Protein AF-A0A524NI39-F1 (afdb_monomer_lite)

Secondary structure (DSSP, 8-state):
--THHHHEEETTEEEE-GGGEETTEE-HHHHHHHHHTS---HHHHHHHHHHHHHHHHHHHHHHHH-TTSPPP---EEEEES-TTTSPTT--TTTTTEEEEEGGGG-TTT--HHHHHHHHHHHHHHHHHS-STTHHHHTTHHHHT--HHHHHHHHHHHHH---TTHHHHHHHHHHHHHHTT--BTTTBPPPTT---

Radius of gyration: 16.96 Å; chains: 1; bounding box: 47×35×50 Å

pLDDT: mean 87.17, std 12.27, range [48.66, 98.62]

Structure (mmCIF, N/CA/C/O backbone):
data_AF-A0A524NI39-F1
#
_entry.id   AF-A0A524NI39-F1
#
loop_
_atom_site.group_PDB
_atom_site.id
_atom_site.type_symbol
_atom_site.label_atom_id
_atom_site.label_alt_id
_atom_site.label_comp_id
_atom_site.label_asym_id
_atom_site.label_entity_id
_atom_site.label_seq_id
_atom_site.pdbx_PDB_ins_code
_atom_site.Cartn_x
_atom_site.Cartn_y
_atom_site.Cartn_z
_atom_site.occupancy
_atom_site.B_iso_or_equiv
_atom_site.auth_seq_id
_atom_site.auth_comp_id
_atom_site.auth_asym_id
_atom_site.auth_atom_id
_atom_site.pdbx_PDB_model_num
ATOM 1 N N . MET A 1 1 ? -12.491 20.435 16.142 1.00 50.88 1 MET A N 1
ATOM 2 C CA . MET A 1 1 ? -13.400 19.536 15.400 1.00 50.88 1 MET A CA 1
ATOM 3 C C . MET A 1 1 ? -12.998 18.103 15.738 1.00 50.88 1 MET A C 1
ATOM 5 O O . MET A 1 1 ? -11.812 17.825 15.664 1.00 50.88 1 MET A O 1
ATOM 9 N N . ARG A 1 2 ? -13.891 17.237 16.247 1.00 70.12 2 ARG A N 1
ATOM 10 C CA . ARG A 1 2 ? -13.487 15.887 16.700 1.00 70.12 2 ARG A CA 1
ATOM 11 C C . ARG A 1 2 ? -13.280 14.976 15.486 1.00 70.12 2 ARG A C 1
ATOM 13 O O . ARG A 1 2 ? -14.257 14.653 14.816 1.00 70.12 2 ARG A O 1
ATOM 20 N N . ILE A 1 3 ? -12.034 14.569 15.246 1.00 76.88 3 ILE A N 1
ATOM 21 C CA . ILE A 1 3 ? -11.595 13.693 14.146 1.00 76.88 3 ILE A CA 1
ATOM 22 C C . ILE A 1 3 ? -12.488 12.451 13.969 1.00 76.88 3 ILE A C 1
ATOM 24 O O . ILE A 1 3 ? -12.842 12.095 12.847 1.00 76.88 3 ILE A O 1
ATOM 28 N N . GLY A 1 4 ? -12.990 11.884 15.073 1.00 70.12 4 GLY A N 1
ATOM 29 C CA . GLY A 1 4 ? -13.859 10.708 15.052 1.00 70.12 4 GLY A CA 1
ATOM 30 C C . GLY A 1 4 ? -15.185 10.870 14.304 1.00 70.12 4 GLY A C 1
ATOM 31 O O . GLY A 1 4 ? -15.655 9.898 13.725 1.00 70.12 4 GLY A O 1
ATOM 32 N N . ARG A 1 5 ? -15.764 12.082 14.225 1.00 72.44 5 ARG A N 1
ATOM 33 C CA . ARG A 1 5 ? -16.991 12.307 13.429 1.00 72.44 5 ARG A CA 1
ATOM 34 C C . ARG A 1 5 ? -16.746 12.270 11.918 1.00 72.44 5 ARG A C 1
ATOM 36 O O . ARG A 1 5 ? -17.680 12.009 11.178 1.00 72.44 5 ARG A O 1
ATOM 43 N N . TYR A 1 6 ? -15.522 12.557 11.476 1.00 70.88 6 TYR A N 1
ATOM 44 C CA . TYR A 1 6 ? -15.140 12.514 10.060 1.00 70.88 6 TYR A CA 1
ATOM 45 C C . TYR A 1 6 ? -14.713 11.113 9.642 1.00 70.88 6 TYR A C 1
ATOM 47 O O . TYR A 1 6 ? -14.969 10.701 8.517 1.00 70.88 6 TYR A O 1
ATOM 55 N N . CYS A 1 7 ? -14.079 10.383 10.562 1.00 75.19 7 CYS A N 1
ATOM 56 C CA . CYS A 1 7 ? -13.559 9.052 10.281 1.00 75.19 7 CYS A CA 1
ATOM 57 C C . CYS A 1 7 ? -14.653 7.975 10.282 1.00 75.19 7 CYS A C 1
ATOM 59 O O . CYS A 1 7 ? -14.522 6.982 9.574 1.00 75.19 7 CYS A O 1
ATOM 61 N N . ARG A 1 8 ? -15.728 8.156 11.064 1.00 77.94 8 ARG A N 1
ATOM 62 C CA . ARG A 1 8 ? -16.832 7.190 11.195 1.00 77.94 8 ARG A CA 1
ATOM 63 C C . ARG A 1 8 ? -18.128 7.759 10.646 1.00 77.94 8 ARG A C 1
ATOM 65 O O . ARG A 1 8 ? -18.876 8.416 11.368 1.00 77.94 8 ARG A O 1
ATOM 72 N N . GLY A 1 9 ? -18.358 7.508 9.363 1.00 69.88 9 GLY A N 1
ATOM 73 C CA . GLY A 1 9 ? -19.647 7.748 8.715 1.00 69.88 9 GLY A CA 1
ATOM 74 C C . GLY A 1 9 ? -20.549 6.512 8.722 1.00 69.88 9 GLY A C 1
ATOM 75 O O . GLY A 1 9 ? -21.753 6.653 8.887 1.00 69.88 9 GLY A O 1
ATOM 76 N N . GLU A 1 10 ? -19.956 5.320 8.608 1.00 74.56 10 GLU A N 1
ATOM 77 C CA . GLU A 1 10 ? -20.643 4.027 8.518 1.00 74.56 10 GLU A CA 1
ATOM 78 C C . GLU A 1 10 ? -19.989 3.008 9.471 1.00 74.56 10 GLU A C 1
ATOM 80 O O . GLU A 1 10 ? -18.787 3.122 9.729 1.00 74.56 10 GLU A O 1
ATOM 85 N N . PRO A 1 11 ? -20.729 2.018 10.008 1.00 75.88 11 PRO A N 1
ATOM 86 C CA . PRO A 1 11 ? -20.187 1.044 10.962 1.00 75.88 11 PRO A CA 1
ATOM 87 C C . PRO A 1 11 ? -19.013 0.222 10.417 1.00 75.88 11 PRO A C 1
ATOM 89 O O . PRO A 1 11 ? -18.054 -0.021 11.146 1.00 75.88 11 PRO A O 1
ATOM 92 N N . ASP A 1 12 ? -19.077 -0.146 9.135 1.00 82.31 12 ASP A N 1
ATOM 93 C CA . ASP A 1 12 ? -18.130 -1.063 8.488 1.00 82.31 12 ASP A CA 1
ATOM 94 C C . ASP A 1 12 ? -17.061 -0.361 7.639 1.00 82.31 12 ASP A C 1
ATOM 96 O O . ASP A 1 12 ? -16.356 -0.975 6.832 1.00 82.31 12 ASP A O 1
ATOM 100 N N . PHE A 1 13 ? -16.940 0.958 7.798 1.00 84.94 13 PHE A N 1
ATOM 101 C CA . PHE A 1 13 ? -16.020 1.764 7.014 1.00 84.94 13 PHE A CA 1
ATOM 102 C C . PHE A 1 13 ? -15.369 2.853 7.859 1.00 84.94 13 PHE A C 1
ATOM 104 O O . PHE A 1 13 ? -16.028 3.744 8.400 1.00 84.94 13 PHE A O 1
ATOM 111 N N . LEU A 1 14 ? -14.042 2.813 7.911 1.00 91.06 14 LEU A N 1
ATOM 112 C CA . LEU A 1 14 ? -13.223 3.818 8.566 1.00 91.06 14 LEU A CA 1
ATOM 113 C C . LEU A 1 14 ? -12.512 4.673 7.516 1.00 91.06 14 LEU A C 1
ATOM 115 O O . LEU A 1 14 ? -11.667 4.180 6.773 1.00 91.06 14 LEU A O 1
ATOM 119 N N . LEU A 1 15 ? -12.812 5.968 7.485 1.00 91.56 15 LEU A N 1
ATOM 120 C CA . LEU A 1 15 ? -12.097 6.928 6.649 1.00 91.56 15 LEU A CA 1
ATOM 121 C C . LEU A 1 15 ? -10.912 7.522 7.417 1.00 91.56 15 LEU A C 1
ATOM 123 O O . LEU A 1 15 ? -11.084 8.092 8.489 1.00 91.56 15 LEU A O 1
ATOM 127 N N . LEU A 1 16 ? -9.721 7.457 6.834 1.00 93.94 16 LEU A N 1
ATOM 128 C CA . LEU A 1 16 ? -8.544 8.220 7.231 1.00 93.94 16 LEU A CA 1
ATOM 129 C C . LEU A 1 16 ? -8.440 9.437 6.301 1.00 93.94 16 LEU A C 1
ATOM 131 O O . LEU A 1 16 ? -8.111 9.268 5.122 1.00 93.94 16 LEU A O 1
ATOM 135 N N . PRO A 1 17 ? -8.752 10.655 6.774 1.00 91.69 17 PRO A N 1
ATOM 136 C CA . PRO A 1 17 ? -8.767 11.837 5.921 1.00 91.69 17 PRO A CA 1
ATOM 137 C C . PRO A 1 17 ? -7.359 12.216 5.461 1.00 91.69 17 PRO A C 1
ATOM 139 O O . PRO A 1 17 ? -6.398 12.119 6.229 1.00 91.69 17 PRO A O 1
ATOM 142 N N . THR A 1 18 ? -7.234 12.695 4.222 1.00 92.69 18 THR A N 1
ATOM 143 C CA . THR A 1 18 ? -5.930 13.048 3.640 1.00 92.69 18 THR A CA 1
ATOM 144 C C . THR A 1 18 ? -5.211 14.152 4.416 1.00 92.69 18 THR A C 1
ATOM 146 O O . THR A 1 18 ? -3.986 14.195 4.405 1.00 92.69 18 THR A O 1
ATOM 149 N N . GLU A 1 19 ? -5.947 15.032 5.097 1.00 93.50 19 GLU A N 1
ATOM 150 C CA . GLU A 1 19 ? -5.423 16.149 5.890 1.00 93.50 19 GLU A CA 1
ATOM 151 C C . GLU A 1 19 ? -4.654 15.674 7.129 1.00 93.50 19 GLU A C 1
ATOM 153 O O . GLU A 1 19 ? -3.829 16.409 7.668 1.00 93.50 19 GLU A O 1
ATOM 158 N N . HIS A 1 20 ? -4.912 14.440 7.565 1.00 95.50 20 HIS A N 1
ATOM 159 C CA . HIS A 1 20 ? -4.245 13.796 8.692 1.00 95.50 20 HIS A CA 1
ATOM 160 C C . HIS A 1 20 ? -3.263 12.707 8.247 1.00 95.50 20 HIS A C 1
ATOM 162 O O . HIS A 1 20 ? -2.778 11.937 9.077 1.00 95.50 20 HIS A O 1
ATOM 168 N N . LEU A 1 21 ? -2.962 12.624 6.951 1.00 96.69 21 LEU A N 1
ATOM 169 C CA . LEU A 1 21 ? -2.003 11.684 6.392 1.00 96.69 21 LEU A CA 1
ATOM 170 C C . LEU A 1 21 ? -0.814 12.436 5.801 1.00 96.69 21 LEU A C 1
ATOM 172 O O . LEU A 1 21 ? -0.924 13.536 5.264 1.00 96.69 21 LEU A O 1
ATOM 176 N N . SER A 1 22 ? 0.351 11.811 5.889 1.00 96.94 22 SER A N 1
ATOM 177 C CA . SER A 1 22 ? 1.594 12.324 5.332 1.00 96.94 22 SER A CA 1
ATOM 178 C C . SER A 1 22 ? 2.401 11.179 4.719 1.00 96.94 22 SER A C 1
ATOM 180 O O . SER A 1 22 ? 2.112 10.009 4.990 1.00 96.94 22 SER A O 1
ATOM 182 N N . PRO A 1 23 ? 3.455 11.486 3.944 1.00 97.12 23 PRO A N 1
ATOM 183 C CA . PRO A 1 23 ? 4.403 10.480 3.481 1.00 97.12 23 PRO A CA 1
ATOM 184 C C . PRO A 1 23 ? 4.981 9.598 4.588 1.00 97.12 23 PRO A C 1
ATOM 186 O O . PRO A 1 23 ? 5.354 8.471 4.316 1.00 97.12 23 PRO A O 1
ATOM 189 N N . THR A 1 24 ? 5.055 10.087 5.826 1.00 94.81 24 THR A N 1
ATOM 190 C CA . THR A 1 24 ? 5.637 9.360 6.962 1.00 94.81 24 THR A CA 1
ATOM 191 C C . THR A 1 24 ? 4.585 8.750 7.888 1.00 94.81 24 THR A C 1
ATOM 193 O O . THR A 1 24 ? 4.919 8.322 8.989 1.00 94.81 24 THR A O 1
ATOM 196 N N . GLY A 1 25 ? 3.314 8.726 7.474 1.00 95.94 25 GLY A N 1
ATOM 197 C CA . GLY A 1 25 ? 2.227 8.128 8.245 1.00 95.94 25 GLY A CA 1
ATOM 198 C C . GLY A 1 25 ? 1.168 9.113 8.749 1.00 95.94 25 GLY A C 1
ATOM 199 O O . GLY A 1 25 ? 1.139 10.275 8.320 1.00 95.94 25 GLY A O 1
ATOM 200 N N . PRO A 1 26 ? 0.266 8.638 9.630 1.00 97.25 26 PRO A N 1
ATOM 201 C CA . PRO A 1 26 ? -0.802 9.449 10.198 1.00 97.25 26 PRO A CA 1
ATOM 202 C C . PRO A 1 26 ? -0.266 10.521 11.152 1.00 97.25 26 PRO A C 1
ATOM 204 O O . PRO A 1 26 ? 0.711 10.314 11.872 1.00 97.25 26 PRO A O 1
ATOM 207 N N . ALA A 1 27 ? -0.946 11.665 11.187 1.00 96.81 27 ALA A N 1
ATOM 208 C CA . ALA A 1 27 ? -0.700 12.716 12.163 1.00 96.81 27 ALA A CA 1
ATOM 209 C C . ALA A 1 27 ? -0.922 12.196 13.602 1.00 96.81 27 ALA A C 1
ATOM 211 O O . ALA A 1 27 ? -1.706 11.262 13.805 1.00 96.81 27 ALA A O 1
ATOM 212 N N . PRO A 1 28 ? -0.268 12.787 14.623 1.00 95.88 28 PRO A N 1
ATOM 213 C CA . PRO A 1 28 ? -0.340 12.282 15.996 1.00 95.88 28 PRO A CA 1
ATOM 214 C C . PRO A 1 28 ? -1.761 12.173 16.565 1.00 95.88 28 PRO A C 1
ATOM 216 O O . PRO A 1 28 ? -2.047 11.267 17.346 1.00 95.88 28 PRO A O 1
ATOM 219 N N . ASP A 1 29 ? -2.656 13.083 16.181 1.00 94.94 29 ASP A N 1
ATOM 220 C CA . ASP A 1 29 ? -4.056 13.077 16.604 1.00 94.94 29 ASP A CA 1
ATOM 221 C C . ASP A 1 29 ? -4.860 11.940 15.956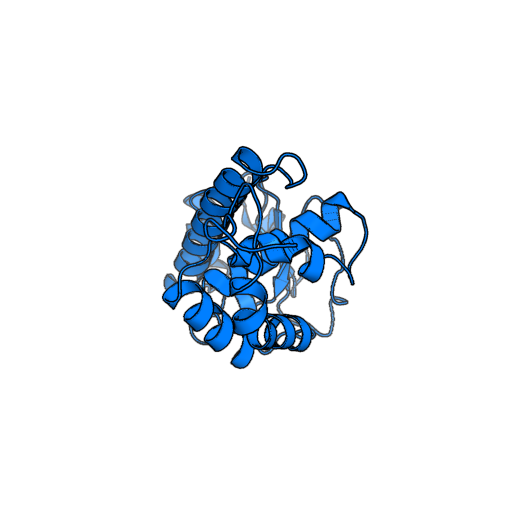 1.00 94.94 29 ASP A C 1
ATOM 223 O O . ASP A 1 29 ? -5.646 11.284 16.642 1.00 94.94 29 ASP A O 1
ATOM 227 N N . LEU A 1 30 ? -4.613 11.651 14.676 1.00 95.69 30 LEU A N 1
ATOM 228 C CA . LEU A 1 30 ? -5.181 10.496 13.985 1.00 95.69 30 LEU A CA 1
ATOM 229 C C . LEU A 1 30 ? -4.642 9.183 14.547 1.00 95.69 30 LEU A C 1
ATOM 231 O O . LEU A 1 30 ? -5.435 8.301 14.855 1.00 95.69 30 LEU A O 1
ATOM 235 N N . ALA A 1 31 ? -3.330 9.059 14.750 1.00 96.75 31 ALA A N 1
ATOM 236 C CA . ALA A 1 31 ? -2.739 7.871 15.367 1.00 96.75 31 ALA A CA 1
ATOM 237 C C . ALA A 1 31 ? -3.359 7.591 16.748 1.00 96.75 31 ALA A C 1
ATOM 239 O O . ALA A 1 31 ? -3.817 6.483 17.019 1.00 96.75 31 ALA A O 1
ATOM 240 N N . ALA A 1 32 ? -3.478 8.626 17.586 1.00 95.56 32 ALA A N 1
ATOM 241 C CA . ALA A 1 32 ? -4.127 8.524 18.888 1.00 95.56 32 ALA A CA 1
ATOM 242 C C . ALA A 1 32 ? -5.602 8.096 18.797 1.00 95.56 32 ALA A C 1
ATOM 244 O O . ALA A 1 32 ? -6.062 7.307 19.623 1.00 95.56 32 ALA A O 1
ATOM 245 N N . PHE A 1 33 ? -6.345 8.613 17.818 1.00 95.00 33 PHE A N 1
ATOM 246 C CA . PHE A 1 33 ? -7.727 8.209 17.563 1.00 95.00 33 PHE A CA 1
ATOM 247 C C . PHE A 1 33 ? -7.826 6.741 17.116 1.00 95.00 33 PHE A C 1
ATOM 249 O O . PHE A 1 33 ? -8.688 6.006 17.601 1.00 95.00 33 PHE A O 1
ATOM 256 N N . LEU A 1 34 ? -6.937 6.290 16.227 1.00 95.44 34 LEU A N 1
ATOM 257 C CA . LEU A 1 34 ? -6.915 4.908 15.746 1.00 95.44 34 LEU A CA 1
ATOM 258 C C . LEU A 1 34 ? -6.675 3.921 16.889 1.00 95.44 34 LEU A C 1
ATOM 260 O O . LEU A 1 34 ? -7.417 2.948 17.015 1.00 95.44 34 LEU A O 1
ATOM 264 N N . GLU A 1 35 ? -5.708 4.219 17.757 1.00 96.06 35 GLU A N 1
ATOM 265 C CA . GLU A 1 35 ? -5.379 3.371 18.904 1.00 96.06 35 GLU A CA 1
ATOM 266 C C . GLU A 1 35 ? -6.499 3.361 19.957 1.00 96.06 35 GLU A C 1
ATOM 268 O O . GLU A 1 35 ? -6.952 2.302 20.385 1.00 96.06 35 GLU A O 1
ATOM 273 N N . ARG A 1 36 ? -6.975 4.538 20.383 1.00 93.38 36 ARG A N 1
ATOM 274 C CA . ARG A 1 36 ? -7.887 4.634 21.539 1.00 93.38 36 ARG A CA 1
ATOM 275 C C . ARG A 1 36 ? -9.343 4.390 21.197 1.00 93.38 36 ARG A C 1
ATOM 277 O O . ARG A 1 36 ? -10.076 3.848 22.016 1.00 93.38 36 ARG A O 1
ATOM 284 N N . GLU A 1 37 ? -9.779 4.864 20.037 1.00 88.94 37 GLU A N 1
ATOM 285 C CA . GLU A 1 37 ? -11.194 4.840 19.676 1.00 88.94 37 GLU A CA 1
ATOM 286 C C . GLU A 1 37 ? -11.483 3.720 18.681 1.00 88.94 37 GLU A C 1
ATOM 288 O O . GLU A 1 37 ? -12.539 3.096 18.779 1.00 88.94 37 GLU A O 1
ATOM 293 N N . SER A 1 38 ? -10.563 3.431 17.751 1.00 87.81 38 SER A N 1
ATOM 294 C CA . SER A 1 38 ? -10.743 2.416 16.691 1.00 87.81 38 SER A CA 1
ATOM 295 C C . SER A 1 38 ? -10.128 1.057 16.990 1.00 87.81 38 SER A C 1
ATOM 297 O O . SER A 1 38 ? -10.223 0.162 16.157 1.00 87.81 38 SER A O 1
ATOM 299 N N . GLY A 1 39 ? -9.558 0.882 18.184 1.00 91.81 39 GLY A N 1
ATOM 300 C CA . GLY A 1 39 ? -9.050 -0.405 18.653 1.00 91.81 39 GLY A CA 1
ATOM 301 C C . GLY A 1 39 ? -7.853 -0.924 17.858 1.00 91.81 39 GLY A C 1
ATOM 302 O O . GLY A 1 39 ? -7.524 -2.103 17.961 1.00 91.81 39 GLY A O 1
ATOM 303 N N . TRP A 1 40 ? -7.201 -0.078 17.053 1.00 95.88 40 TRP A N 1
ATOM 304 C CA . TRP A 1 40 ? -6.004 -0.487 16.332 1.00 95.88 40 TRP A CA 1
ATOM 305 C C . TRP A 1 40 ? -4.862 -0.703 17.318 1.00 95.88 40 TRP A C 1
ATOM 307 O O . TRP A 1 40 ? -4.610 0.117 18.200 1.00 95.88 40 TRP A O 1
ATOM 317 N N . SER A 1 41 ? -4.127 -1.796 17.139 1.00 97.44 41 SER A N 1
ATOM 318 C CA . SER A 1 41 ? -2.872 -1.978 17.855 1.00 97.44 41 SER A CA 1
ATOM 319 C C . SER A 1 41 ? -1.834 -0.962 17.373 1.00 97.44 41 SER A C 1
ATOM 321 O O . SER A 1 41 ? -1.884 -0.470 16.240 1.00 97.44 41 SER A O 1
ATOM 323 N N . ARG A 1 42 ? -0.827 -0.695 18.210 1.00 97.50 42 ARG A N 1
ATOM 324 C CA . ARG A 1 42 ? 0.302 0.146 17.805 1.00 97.50 42 ARG A CA 1
ATOM 325 C C . ARG A 1 42 ? 1.014 -0.408 16.566 1.00 97.50 42 ARG A C 1
ATOM 327 O O . ARG A 1 42 ? 1.292 0.340 15.637 1.00 97.50 42 ARG A O 1
ATOM 334 N N . ALA A 1 43 ? 1.212 -1.726 16.517 1.00 98.19 43 ALA A N 1
ATOM 335 C CA . ALA A 1 43 ? 1.827 -2.412 15.382 1.00 98.19 43 ALA A CA 1
ATOM 336 C C . ALA A 1 43 ? 1.057 -2.190 14.068 1.00 98.19 43 ALA A C 1
ATOM 338 O O . ALA A 1 43 ? 1.665 -2.039 13.013 1.00 98.19 43 ALA A O 1
ATOM 339 N N . ARG A 1 44 ? -0.277 -2.114 14.129 1.00 98.12 44 ARG A N 1
ATOM 340 C CA . ARG A 1 44 ? -1.131 -1.813 12.976 1.00 98.12 44 ARG A CA 1
ATOM 341 C C . ARG A 1 44 ? -0.983 -0.365 12.494 1.00 98.12 44 ARG A C 1
ATOM 343 O O . ARG A 1 44 ? -0.893 -0.123 11.291 1.00 98.12 44 ARG A O 1
ATOM 350 N N . VAL A 1 45 ? -0.898 0.599 13.413 1.00 98.19 45 VAL A N 1
ATOM 351 C CA . VAL A 1 45 ? -0.605 2.005 13.068 1.00 98.19 45 VAL A CA 1
ATOM 352 C C . VAL A 1 45 ? 0.799 2.145 12.466 1.00 98.19 45 VAL A C 1
ATOM 354 O O . VAL A 1 45 ? 0.970 2.819 11.449 1.00 98.19 45 VAL A O 1
ATOM 357 N N . ASP A 1 46 ? 1.792 1.466 13.042 1.00 98.44 46 ASP A N 1
ATOM 358 C CA . ASP A 1 46 ? 3.173 1.473 12.551 1.00 98.44 46 ASP A CA 1
ATOM 359 C C . ASP A 1 46 ? 3.291 0.793 11.172 1.00 98.44 46 ASP A C 1
ATOM 361 O O . ASP A 1 46 ? 4.038 1.265 10.309 1.00 98.44 46 ASP A O 1
ATOM 365 N N . LEU A 1 47 ? 2.511 -0.268 10.917 1.00 98.62 47 LEU A N 1
ATOM 366 C CA . LEU A 1 47 ? 2.393 -0.892 9.597 1.00 98.62 47 LEU A CA 1
ATOM 367 C C . LEU A 1 47 ? 1.873 0.112 8.561 1.00 98.62 47 LEU A C 1
ATOM 369 O O . LEU A 1 47 ? 2.481 0.248 7.497 1.00 98.62 47 LEU A O 1
ATOM 373 N N . LEU A 1 48 ? 0.807 0.858 8.869 1.00 98.44 48 LEU A N 1
ATOM 374 C CA . LEU A 1 48 ? 0.298 1.909 7.982 1.00 98.44 48 LEU A CA 1
ATOM 375 C C . LEU A 1 48 ? 1.372 2.973 7.698 1.00 98.44 48 LEU A C 1
ATOM 377 O O . LEU A 1 48 ? 1.613 3.308 6.537 1.00 98.44 48 LEU A O 1
ATOM 381 N N . ALA A 1 49 ? 2.044 3.478 8.737 1.00 98.44 49 ALA A N 1
ATOM 382 C CA . ALA A 1 49 ? 3.086 4.495 8.594 1.00 98.44 49 ALA A CA 1
ATOM 383 C C . ALA A 1 49 ? 4.256 4.010 7.720 1.00 98.44 49 ALA A C 1
ATOM 385 O O . ALA A 1 49 ? 4.666 4.698 6.785 1.00 98.44 49 ALA A O 1
ATOM 386 N N . THR A 1 50 ? 4.734 2.788 7.968 1.00 98.50 50 THR A N 1
ATOM 387 C CA . THR A 1 50 ? 5.817 2.157 7.196 1.00 98.50 50 THR A CA 1
ATOM 388 C C . THR A 1 50 ? 5.423 1.954 5.735 1.00 98.50 50 THR A C 1
ATOM 390 O O . THR A 1 50 ? 6.237 2.135 4.831 1.00 98.50 50 THR A O 1
ATOM 393 N N . SER A 1 51 ? 4.164 1.595 5.488 1.00 98.50 51 SER A N 1
ATOM 394 C CA . SER A 1 51 ? 3.634 1.388 4.138 1.00 98.50 51 SER A CA 1
ATOM 395 C C . SER A 1 51 ? 3.541 2.691 3.349 1.00 98.50 51 SER A C 1
ATOM 397 O O . SER A 1 51 ? 3.888 2.712 2.170 1.00 98.50 51 SER A O 1
ATOM 399 N N . LEU A 1 52 ? 3.122 3.783 3.996 1.00 98.38 52 LEU A N 1
ATOM 400 C CA . LEU A 1 52 ? 3.070 5.116 3.391 1.00 98.38 52 LEU A CA 1
ATOM 401 C C . LEU A 1 52 ? 4.467 5.644 3.048 1.00 98.38 52 LEU A C 1
ATOM 403 O O . LEU A 1 52 ? 4.668 6.129 1.933 1.00 98.38 52 LEU A O 1
ATOM 407 N N . ASP A 1 53 ? 5.439 5.474 3.950 1.00 98.38 53 ASP A N 1
ATOM 408 C CA . ASP A 1 53 ? 6.835 5.848 3.691 1.00 98.38 53 ASP A CA 1
ATOM 409 C C . ASP A 1 53 ? 7.407 5.061 2.508 1.00 98.38 53 ASP A C 1
ATOM 411 O O . ASP A 1 53 ? 7.992 5.634 1.582 1.00 98.38 53 ASP A O 1
ATOM 415 N N . LEU A 1 54 ? 7.189 3.744 2.504 1.00 98.00 54 LEU A N 1
ATOM 416 C CA . LEU A 1 54 ? 7.646 2.864 1.439 1.00 98.00 54 LEU A CA 1
ATOM 417 C C . LEU A 1 54 ? 7.028 3.236 0.086 1.00 98.00 54 LEU A C 1
ATOM 419 O O . LEU A 1 54 ? 7.761 3.392 -0.898 1.00 98.00 54 LEU A O 1
ATOM 423 N N . TYR A 1 55 ? 5.701 3.403 0.054 1.00 97.44 55 TYR A N 1
ATOM 424 C CA . TYR A 1 55 ? 4.955 3.906 -1.097 1.00 97.44 55 TYR A CA 1
ATOM 425 C C . TYR A 1 55 ? 5.590 5.197 -1.613 1.00 97.44 55 TYR A C 1
ATOM 427 O O . TYR A 1 55 ? 6.024 5.255 -2.765 1.00 97.44 55 TYR A O 1
ATOM 435 N N . TRP A 1 56 ? 5.719 6.205 -0.750 1.00 97.62 56 TRP A N 1
ATOM 436 C CA . TRP A 1 56 ? 6.164 7.530 -1.148 1.00 97.62 56 TRP A CA 1
ATOM 437 C C . TRP A 1 56 ? 7.585 7.517 -1.702 1.00 97.62 56 TRP A C 1
ATOM 439 O O . TRP A 1 56 ? 7.826 8.017 -2.804 1.00 97.62 56 TRP A O 1
ATOM 449 N N . ARG A 1 57 ? 8.534 6.916 -0.972 1.00 96.62 57 ARG A N 1
ATOM 450 C CA . ARG A 1 57 ? 9.945 6.885 -1.375 1.00 96.62 57 ARG A CA 1
ATOM 451 C C . ARG A 1 57 ? 10.133 6.177 -2.708 1.00 96.62 57 ARG A C 1
ATOM 453 O O . ARG A 1 57 ? 10.796 6.718 -3.597 1.00 96.62 57 ARG A O 1
ATOM 460 N N . ARG A 1 58 ? 9.552 4.985 -2.872 1.00 96.06 58 ARG A N 1
ATOM 461 C CA . ARG A 1 58 ? 9.750 4.187 -4.088 1.00 96.06 58 ARG A CA 1
ATOM 462 C C . ARG A 1 58 ? 8.964 4.760 -5.268 1.00 96.06 58 ARG A C 1
ATOM 464 O O . ARG A 1 58 ? 9.537 4.884 -6.347 1.00 96.06 58 ARG A O 1
ATOM 471 N N . ALA A 1 59 ? 7.718 5.199 -5.079 1.00 95.12 59 ALA A N 1
ATOM 472 C CA . ALA A 1 59 ? 6.936 5.817 -6.152 1.00 95.12 59 ALA A CA 1
ATOM 473 C C . ALA A 1 59 ? 7.561 7.137 -6.626 1.00 95.12 59 ALA A C 1
ATOM 475 O O . ALA A 1 59 ? 7.607 7.390 -7.829 1.00 95.12 59 ALA A O 1
ATOM 476 N N . LYS A 1 60 ? 8.116 7.949 -5.713 1.00 95.25 60 LYS A N 1
ATOM 477 C CA . LYS A 1 60 ? 8.871 9.151 -6.086 1.00 95.25 60 LYS A CA 1
ATOM 478 C C . LYS A 1 60 ? 10.108 8.794 -6.914 1.00 95.25 60 LYS A C 1
ATOM 480 O O . LYS A 1 60 ? 10.311 9.377 -7.974 1.00 95.25 60 LYS A O 1
ATOM 485 N N . ALA A 1 61 ? 10.907 7.826 -6.461 1.00 93.56 61 ALA A N 1
ATOM 486 C CA . ALA A 1 61 ? 12.103 7.392 -7.185 1.00 93.56 61 ALA A CA 1
ATOM 487 C C . ALA A 1 61 ? 11.778 6.845 -8.588 1.00 93.56 61 ALA A C 1
ATOM 489 O O . ALA A 1 61 ? 12.542 7.063 -9.529 1.00 93.56 61 ALA A O 1
ATOM 490 N N . LEU A 1 62 ? 10.640 6.160 -8.742 1.00 93.12 62 LEU A N 1
ATOM 491 C CA . LEU A 1 62 ? 10.138 5.706 -10.040 1.00 93.12 62 LEU A CA 1
ATOM 492 C C . LEU A 1 62 ? 9.705 6.885 -10.916 1.00 93.12 62 LEU A C 1
ATOM 494 O O . LEU A 1 62 ? 10.155 6.967 -12.055 1.00 93.12 62 LEU A O 1
ATOM 498 N N . ALA A 1 63 ? 8.919 7.827 -10.388 1.00 92.75 63 ALA A N 1
ATOM 499 C CA . ALA A 1 63 ? 8.487 9.025 -11.116 1.00 92.75 63 ALA A CA 1
ATOM 500 C C . ALA A 1 63 ? 9.666 9.881 -11.609 1.00 92.75 63 ALA A C 1
ATOM 502 O O . ALA A 1 63 ? 9.621 10.425 -12.711 1.00 92.75 63 ALA A O 1
ATOM 503 N N . ASP A 1 64 ? 10.741 9.970 -10.821 1.00 91.62 64 ASP A N 1
ATOM 504 C CA . ASP A 1 64 ? 11.952 10.708 -11.194 1.00 91.62 64 ASP A CA 1
ATOM 505 C C . ASP A 1 64 ? 12.712 10.035 -12.360 1.00 91.62 64 ASP A C 1
ATOM 507 O O . ASP A 1 64 ? 13.404 10.710 -13.121 1.00 91.62 64 ASP A O 1
ATOM 511 N N . ARG A 1 65 ? 12.579 8.709 -12.529 1.00 90.12 65 ARG A N 1
ATOM 512 C CA . ARG A 1 65 ? 13.277 7.912 -13.563 1.00 90.12 65 ARG A CA 1
ATOM 513 C C . ARG A 1 65 ? 12.392 7.529 -14.753 1.00 90.12 65 ARG A C 1
ATOM 515 O O . ARG A 1 65 ? 12.912 7.115 -15.790 1.00 90.12 65 ARG A O 1
ATOM 522 N N . MET A 1 66 ? 11.073 7.628 -14.613 1.00 88.44 66 MET A N 1
ATOM 523 C CA . MET A 1 66 ? 10.077 7.232 -15.607 1.00 88.44 66 MET A CA 1
ATOM 524 C C . MET A 1 66 ? 8.993 8.308 -15.727 1.00 88.44 66 MET A C 1
ATOM 526 O O . MET A 1 66 ? 8.066 8.318 -14.922 1.00 88.44 66 MET A O 1
ATOM 530 N N . PRO A 1 67 ? 9.026 9.161 -16.768 1.00 83.06 67 PRO A N 1
ATOM 531 C CA . PRO A 1 67 ? 8.023 10.214 -16.954 1.00 83.06 67 PRO A CA 1
ATOM 532 C C . PRO A 1 67 ? 6.574 9.711 -17.053 1.00 83.06 67 PRO A C 1
ATOM 534 O O . PRO A 1 67 ? 5.647 10.446 -16.733 1.00 83.06 67 PRO A O 1
ATOM 537 N N . ALA A 1 68 ? 6.376 8.463 -17.494 1.00 85.06 68 ALA A N 1
ATOM 538 C CA . ALA A 1 68 ? 5.060 7.828 -17.572 1.00 85.06 68 ALA A CA 1
ATOM 539 C C . ALA A 1 68 ? 4.532 7.334 -16.210 1.00 85.06 68 ALA A C 1
ATOM 541 O O . ALA A 1 68 ? 3.361 6.972 -16.114 1.00 85.06 68 ALA A O 1
ATOM 542 N N . TRP A 1 69 ? 5.373 7.282 -15.172 1.00 89.12 69 TRP A N 1
ATOM 543 C CA . TRP A 1 69 ? 4.964 6.871 -13.833 1.00 89.12 69 TRP A CA 1
ATOM 544 C C . TRP A 1 69 ? 4.309 8.051 -13.096 1.00 89.12 69 TRP A C 1
ATOM 546 O O . TRP A 1 69 ? 4.879 9.148 -13.073 1.00 89.12 69 TRP A O 1
ATOM 556 N N . PRO A 1 70 ? 3.129 7.865 -12.478 1.00 87.50 70 PRO A N 1
ATOM 557 C CA . PRO A 1 70 ? 2.454 8.946 -11.777 1.00 87.50 70 PRO A CA 1
ATOM 558 C C . PRO A 1 70 ? 3.291 9.421 -10.586 1.00 87.50 70 PRO A C 1
ATOM 560 O O . PRO A 1 70 ? 3.835 8.625 -9.821 1.00 87.50 70 PRO A O 1
ATOM 563 N N . ARG A 1 71 ? 3.379 10.742 -10.396 1.00 90.75 71 ARG A N 1
ATOM 564 C CA . ARG A 1 71 ? 3.966 11.285 -9.164 1.00 90.75 71 ARG A CA 1
ATOM 565 C C . ARG A 1 71 ? 3.114 10.856 -7.967 1.00 90.75 71 ARG A C 1
ATOM 567 O O . ARG A 1 71 ? 1.889 10.978 -8.066 1.00 90.75 71 ARG A O 1
ATOM 574 N N . PRO A 1 72 ? 3.731 10.415 -6.856 1.00 92.50 72 PRO A N 1
ATOM 575 C CA . PRO A 1 72 ? 2.974 9.989 -5.692 1.00 92.50 72 PRO A CA 1
ATOM 576 C C . PRO A 1 72 ? 2.153 11.142 -5.119 1.00 92.50 72 PRO A C 1
ATOM 578 O O . PRO A 1 72 ? 2.565 12.306 -5.164 1.00 92.50 72 PRO A O 1
ATOM 581 N N . ARG A 1 73 ? 0.984 10.810 -4.577 1.00 91.81 73 ARG A N 1
ATOM 582 C CA . ARG A 1 73 ? 0.068 11.747 -3.924 1.00 91.81 73 ARG A CA 1
ATOM 583 C C . ARG A 1 73 ? -0.447 11.104 -2.653 1.00 91.81 73 ARG A C 1
ATOM 585 O O . ARG A 1 73 ? -0.758 9.923 -2.657 1.00 91.81 73 ARG A O 1
ATOM 592 N N . ILE A 1 74 ? -0.566 11.883 -1.586 1.00 93.12 74 ILE A N 1
ATOM 593 C CA . ILE A 1 74 ? -1.324 11.432 -0.421 1.00 93.12 74 ILE A CA 1
ATOM 594 C C . ILE A 1 74 ? -2.808 11.588 -0.746 1.00 93.12 74 ILE A C 1
ATOM 596 O O . ILE A 1 74 ? -3.226 12.607 -1.298 1.00 93.12 74 ILE A O 1
ATOM 600 N N . ARG A 1 75 ? -3.565 10.533 -0.458 1.00 92.50 75 ARG A N 1
ATOM 601 C CA . ARG A 1 75 ? -5.013 10.439 -0.628 1.00 92.50 75 ARG A CA 1
ATOM 602 C C . ARG A 1 75 ? -5.636 10.045 0.701 1.00 92.50 75 ARG A C 1
ATOM 604 O O . ARG A 1 75 ? -4.935 9.564 1.592 1.00 92.50 75 ARG A O 1
ATOM 611 N N . GLY A 1 76 ? -6.952 10.210 0.817 1.00 93.06 76 GLY A N 1
ATOM 612 C CA . GLY A 1 76 ? -7.682 9.573 1.908 1.00 93.06 76 GLY A CA 1
ATOM 613 C C . GLY A 1 76 ? -7.515 8.053 1.838 1.00 93.06 76 GLY A C 1
ATOM 614 O O . GLY A 1 76 ? -7.231 7.504 0.771 1.00 93.06 76 GLY A O 1
ATOM 615 N N . ILE A 1 77 ? -7.699 7.360 2.956 1.00 94.12 77 ILE A N 1
ATOM 616 C CA . ILE A 1 77 ? -7.717 5.892 2.984 1.00 94.12 77 ILE A CA 1
ATOM 617 C C . ILE A 1 77 ? -9.035 5.441 3.590 1.00 94.12 77 ILE A C 1
ATOM 619 O O . ILE A 1 77 ? -9.323 5.746 4.739 1.00 94.12 77 ILE A O 1
ATOM 623 N N . GLY A 1 78 ? -9.832 4.716 2.822 1.00 91.88 78 GLY A N 1
ATOM 624 C CA . GLY A 1 78 ? -10.993 3.995 3.314 1.00 91.88 78 GLY A CA 1
ATOM 625 C C . GLY A 1 78 ? -10.580 2.593 3.726 1.00 91.88 78 GLY A C 1
ATOM 626 O O . GLY A 1 78 ? -10.012 1.875 2.908 1.00 91.88 78 GLY A O 1
ATOM 627 N N . VAL A 1 79 ? -10.856 2.210 4.968 1.00 92.19 79 VAL A N 1
ATOM 628 C CA . VAL A 1 79 ? -10.613 0.864 5.491 1.00 92.19 79 VAL A CA 1
ATOM 629 C C . VAL A 1 79 ? -11.957 0.184 5.720 1.00 92.19 79 VAL A C 1
ATOM 631 O O . VAL A 1 79 ? -12.725 0.615 6.580 1.00 92.19 79 VAL A O 1
ATOM 634 N N . ALA A 1 80 ? -12.245 -0.852 4.936 1.00 88.44 80 ALA A N 1
ATOM 635 C CA . ALA A 1 80 ? -13.471 -1.640 5.041 1.00 88.44 80 ALA A CA 1
ATOM 636 C C . ALA A 1 80 ? -13.270 -2.852 5.968 1.00 88.44 80 ALA A C 1
ATOM 638 O O . ALA A 1 80 ? -12.323 -3.619 5.772 1.00 88.44 80 ALA A O 1
ATOM 639 N N . SER A 1 81 ? -14.153 -3.030 6.957 1.00 80.50 81 SER A N 1
ATOM 640 C CA . SER A 1 81 ? -14.117 -4.155 7.913 1.00 80.50 81 SER A CA 1
ATOM 641 C C . SER A 1 81 ? -14.565 -5.481 7.295 1.00 80.50 81 SER A C 1
ATOM 643 O O . SER A 1 81 ? -14.030 -6.529 7.647 1.00 80.50 81 SER A O 1
ATOM 645 N N . ASP A 1 82 ? -15.500 -5.434 6.344 1.00 68.50 82 ASP A N 1
ATOM 646 C CA . ASP A 1 82 ? -15.992 -6.591 5.602 1.00 68.50 82 ASP A CA 1
ATOM 647 C C . ASP A 1 82 ? -15.817 -6.373 4.092 1.00 68.50 82 ASP A C 1
ATOM 649 O O . ASP A 1 82 ? -16.355 -5.444 3.483 1.00 68.50 82 ASP A O 1
ATOM 653 N N . GLY A 1 83 ? -15.023 -7.249 3.476 1.00 53.81 83 GLY A N 1
ATOM 654 C CA . GLY A 1 83 ? -14.732 -7.187 2.050 1.00 53.81 83 GLY A CA 1
ATOM 655 C C . GLY A 1 83 ? -15.875 -7.653 1.146 1.00 53.81 83 GLY A C 1
ATOM 656 O O . GLY A 1 83 ? -15.780 -7.499 -0.070 1.00 53.81 83 GLY A O 1
ATOM 657 N N . ILE A 1 84 ? -16.943 -8.225 1.712 1.00 52.41 84 ILE A N 1
ATOM 658 C CA . ILE A 1 84 ? -18.102 -8.719 0.957 1.00 52.41 84 ILE A CA 1
ATOM 659 C C . ILE A 1 84 ? -19.167 -7.623 0.785 1.00 52.41 84 ILE A C 1
ATOM 661 O O . ILE A 1 84 ? -19.858 -7.595 -0.237 1.00 52.41 84 ILE A O 1
ATOM 665 N N . THR A 1 85 ? -19.290 -6.693 1.736 1.00 54.44 85 THR A N 1
ATOM 666 C CA . THR A 1 85 ? -20.304 -5.621 1.714 1.00 54.44 85 THR A CA 1
ATOM 667 C C . THR A 1 85 ? -19.890 -4.399 0.888 1.00 54.44 85 THR A C 1
ATOM 669 O O . THR A 1 85 ? -20.742 -3.803 0.224 1.00 54.44 85 THR A O 1
ATOM 672 N N . LEU A 1 86 ? -18.596 -4.059 0.826 1.00 56.16 86 LEU A N 1
ATOM 673 C CA . LEU A 1 86 ? -18.065 -3.106 -0.156 1.00 56.16 86 LEU A CA 1
ATOM 674 C C . LEU A 1 86 ? -17.583 -3.857 -1.399 1.00 56.16 86 LEU A C 1
ATOM 676 O O . LEU A 1 86 ? -16.696 -4.701 -1.319 1.00 56.16 86 LEU A O 1
ATOM 680 N N . ARG A 1 87 ? -18.137 -3.535 -2.578 1.00 54.44 87 ARG A N 1
ATOM 681 C CA . ARG A 1 87 ? -17.657 -4.133 -3.832 1.00 54.44 87 ARG A CA 1
ATOM 682 C C . ARG A 1 87 ? -16.151 -3.868 -3.986 1.00 54.44 87 ARG A C 1
ATOM 684 O O . ARG A 1 87 ? -15.748 -2.705 -3.855 1.00 54.44 87 ARG A O 1
ATOM 691 N N . PRO A 1 88 ? -15.341 -4.889 -4.331 1.00 52.91 88 PRO A N 1
ATOM 692 C CA . PRO A 1 88 ? -13.943 -4.686 -4.671 1.00 52.91 88 PRO A CA 1
ATOM 693 C C . PRO A 1 88 ? -13.825 -3.565 -5.695 1.00 52.91 88 PRO A C 1
ATOM 695 O O . PRO A 1 88 ? -14.601 -3.521 -6.651 1.00 52.91 88 PRO A O 1
ATOM 698 N N . TYR A 1 89 ? -12.883 -2.648 -5.470 1.00 53.44 89 TYR A N 1
ATOM 699 C CA . TYR A 1 89 ? -12.589 -1.522 -6.366 1.00 53.44 89 TYR A CA 1
ATOM 700 C C . TYR A 1 89 ? -13.590 -0.363 -6.367 1.00 53.44 89 TYR A C 1
ATOM 702 O O . TYR A 1 89 ? -13.491 0.515 -7.227 1.00 53.44 89 TYR A O 1
ATOM 710 N N . ALA A 1 90 ? -14.507 -0.294 -5.398 1.00 55.97 90 ALA A N 1
ATOM 711 C CA . ALA A 1 90 ? -15.273 0.926 -5.182 1.00 55.97 90 ALA A CA 1
ATOM 712 C C . ALA A 1 90 ? -14.309 2.093 -4.897 1.00 55.97 90 ALA A C 1
ATOM 714 O O . ALA A 1 90 ? -13.643 2.135 -3.859 1.00 55.97 90 ALA A O 1
ATOM 715 N N . GLN A 1 91 ? -14.220 3.041 -5.833 1.00 55.38 91 GLN A N 1
ATOM 716 C CA . GLN A 1 91 ? -13.568 4.319 -5.582 1.00 55.38 91 GLN A CA 1
ATOM 717 C C . GLN A 1 91 ? -14.515 5.170 -4.751 1.00 55.38 91 GLN A C 1
ATOM 719 O O . GLN A 1 91 ? -15.437 5.804 -5.264 1.00 55.38 91 GLN A O 1
ATOM 724 N N . VAL A 1 92 ? -14.296 5.157 -3.444 1.00 57.72 92 VAL A N 1
ATOM 725 C CA . VAL A 1 92 ? -15.033 6.016 -2.526 1.00 57.72 92 VAL A CA 1
ATOM 726 C C . VAL A 1 92 ? -14.538 7.459 -2.730 1.00 57.72 92 VAL A C 1
ATOM 728 O O . VAL A 1 92 ? -13.347 7.699 -2.932 1.00 57.72 92 VAL A O 1
ATOM 731 N N . LEU A 1 93 ? -15.452 8.435 -2.738 1.00 57.44 93 LEU A N 1
ATOM 732 C CA . LEU A 1 93 ? -15.147 9.871 -2.873 1.00 57.44 93 LEU A CA 1
ATOM 733 C C . LEU A 1 93 ? -14.384 10.276 -4.160 1.00 57.44 93 LEU A C 1
ATOM 735 O O . LEU A 1 93 ? -13.366 10.965 -4.090 1.00 57.44 93 LEU A O 1
ATOM 739 N N . ASN A 1 94 ? -14.875 9.913 -5.351 1.00 58.00 94 ASN A N 1
ATOM 740 C CA . ASN A 1 94 ? -14.407 10.466 -6.639 1.00 58.00 94 ASN A CA 1
ATOM 741 C C . ASN A 1 94 ? -12.877 10.390 -6.853 1.00 58.00 94 ASN A C 1
ATOM 743 O O . ASN A 1 94 ? -12.241 11.410 -7.117 1.00 58.00 94 ASN A O 1
ATOM 747 N N . THR A 1 95 ? -12.267 9.204 -6.731 1.00 69.38 95 THR A N 1
ATOM 748 C CA . THR A 1 95 ? -10.808 8.952 -6.888 1.00 69.38 95 THR A CA 1
ATOM 749 C C . THR A 1 95 ? -9.909 9.542 -5.785 1.00 69.38 95 THR A C 1
ATOM 751 O O . THR A 1 95 ? -8.695 9.346 -5.807 1.00 69.38 95 THR A O 1
ATOM 754 N N . SER A 1 96 ? -10.450 10.271 -4.803 1.00 80.44 96 SER A N 1
ATOM 755 C CA . SER A 1 96 ? -9.644 10.940 -3.762 1.00 80.44 96 SER A CA 1
ATOM 756 C C . SER A 1 96 ? -9.238 10.034 -2.596 1.00 80.44 96 SER 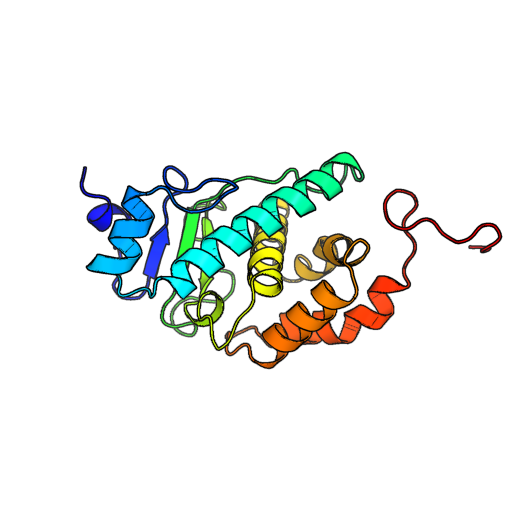A C 1
ATOM 758 O O . SER A 1 96 ? -8.516 10.477 -1.704 1.00 80.44 96 SER A O 1
ATOM 760 N N . THR A 1 97 ? -9.689 8.777 -2.606 1.00 87.56 97 THR A N 1
ATOM 761 C CA . THR A 1 97 ? -9.486 7.810 -1.526 1.00 87.56 97 THR A CA 1
ATOM 762 C C . THR A 1 97 ? -8.985 6.479 -2.077 1.00 87.56 97 THR A C 1
ATOM 764 O O . THR A 1 97 ? -9.544 5.946 -3.036 1.00 87.56 97 THR A O 1
ATOM 767 N N . TRP A 1 98 ? -7.928 5.941 -1.471 1.00 90.81 98 TRP A N 1
ATOM 768 C CA . TRP A 1 98 ? -7.530 4.548 -1.648 1.00 90.81 98 TRP A CA 1
ATOM 769 C C . TRP A 1 98 ? -8.404 3.645 -0.787 1.00 90.81 98 TRP A C 1
ATOM 771 O O . TRP A 1 98 ? -8.722 3.994 0.347 1.00 90.81 98 TRP A O 1
ATOM 781 N N . THR A 1 99 ? -8.739 2.468 -1.301 1.00 89.06 99 THR A N 1
ATOM 782 C CA . THR A 1 99 ? -9.527 1.478 -0.566 1.00 89.06 99 THR A CA 1
ATOM 783 C C . THR A 1 99 ? -8.616 0.347 -0.111 1.00 89.06 99 THR A C 1
ATOM 785 O O . THR A 1 99 ? -7.984 -0.316 -0.936 1.00 89.06 99 THR A O 1
ATOM 788 N N . LEU A 1 100 ? -8.567 0.137 1.199 1.00 92.69 100 LEU A N 1
ATOM 789 C CA . LEU A 1 100 ? -7.957 -1.007 1.860 1.00 92.69 100 LEU A CA 1
ATOM 790 C C . LEU A 1 100 ? -9.042 -1.785 2.614 1.00 92.69 100 LEU A C 1
ATOM 792 O O . LEU A 1 100 ? -10.084 -1.243 2.984 1.00 92.69 100 LEU A O 1
ATOM 796 N N . TYR A 1 101 ? -8.781 -3.055 2.861 1.00 91.56 101 TYR A N 1
ATOM 797 C CA . TYR A 1 101 ? -9.543 -3.884 3.780 1.00 91.56 101 TYR A CA 1
ATOM 798 C C . TYR A 1 101 ? -8.836 -3.947 5.128 1.00 91.56 101 TYR A C 1
ATOM 800 O O . TYR A 1 101 ? -7.627 -3.732 5.224 1.00 91.56 101 TYR A O 1
ATOM 808 N N . ASP A 1 102 ? -9.578 -4.286 6.175 1.00 92.25 102 ASP A N 1
ATOM 809 C CA . ASP A 1 102 ? -9.041 -4.413 7.529 1.00 92.25 102 ASP A CA 1
ATOM 810 C C . ASP A 1 102 ? -7.821 -5.344 7.583 1.00 92.25 102 ASP A C 1
ATOM 812 O O . ASP A 1 102 ? -6.791 -4.993 8.160 1.00 92.25 102 ASP A O 1
ATOM 816 N N . CYS A 1 103 ? -7.903 -6.470 6.862 1.00 93.44 103 CYS A N 1
ATOM 817 C CA . CYS A 1 103 ? -6.832 -7.460 6.756 1.00 93.44 103 CYS A CA 1
ATOM 818 C C . CYS A 1 103 ? -5.558 -6.944 6.068 1.00 93.44 103 CYS A C 1
ATOM 820 O O . CYS A 1 103 ? -4.486 -7.497 6.303 1.00 93.44 103 CYS A O 1
ATOM 822 N N . ASP A 1 104 ? -5.625 -5.875 5.265 1.00 95.50 104 ASP A N 1
ATOM 823 C CA . ASP A 1 104 ? -4.422 -5.269 4.679 1.00 95.50 104 ASP A CA 1
ATOM 824 C C . ASP A 1 104 ? -3.542 -4.629 5.750 1.00 95.50 104 ASP A C 1
ATOM 826 O O . ASP A 1 104 ? -2.331 -4.510 5.572 1.00 95.50 104 ASP A O 1
ATOM 830 N N . LEU A 1 105 ? -4.148 -4.197 6.854 1.00 96.75 105 LEU A N 1
ATOM 831 C CA . LEU A 1 105 ? -3.474 -3.523 7.955 1.00 96.75 105 LEU A CA 1
ATOM 832 C C . LEU A 1 105 ? -3.376 -4.416 9.197 1.00 96.75 105 LEU A C 1
ATOM 834 O O . LEU A 1 105 ? -3.029 -3.929 10.269 1.00 96.75 105 LEU A O 1
ATOM 838 N N . ASP A 1 106 ? -3.629 -5.715 9.060 1.00 95.69 106 ASP A N 1
ATOM 839 C CA . ASP A 1 106 ? -3.354 -6.701 10.098 1.00 95.69 106 ASP A CA 1
ATOM 840 C C . ASP A 1 106 ? -1.856 -7.085 10.073 1.00 95.69 106 ASP A C 1
ATOM 842 O O . ASP A 1 106 ? -1.386 -7.640 9.072 1.00 95.69 106 ASP A O 1
ATOM 846 N N . PRO A 1 107 ? -1.079 -6.809 11.141 1.00 95.75 107 PRO A N 1
ATOM 847 C CA . PRO A 1 107 ? 0.343 -7.149 11.202 1.00 95.75 107 PRO A CA 1
ATOM 848 C C . PRO A 1 107 ? 0.656 -8.648 11.097 1.00 95.75 107 PRO A C 1
ATOM 850 O O . PRO A 1 107 ? 1.785 -8.995 10.755 1.00 95.75 107 PRO A O 1
ATOM 853 N N . GLU A 1 108 ? -0.299 -9.533 11.390 1.00 94.50 108 GLU A N 1
ATOM 854 C CA . GLU A 1 108 ? -0.113 -10.986 11.291 1.00 94.50 108 GLU A CA 1
ATOM 855 C C . GLU A 1 108 ? -0.346 -11.489 9.857 1.00 94.50 108 GLU A C 1
ATOM 857 O O . GLU A 1 108 ? 0.354 -12.380 9.360 1.00 94.50 108 GLU A O 1
ATOM 862 N N . LEU A 1 109 ? -1.295 -10.877 9.146 1.00 93.25 109 LEU A N 1
ATOM 863 C CA . LEU A 1 109 ? -1.696 -11.300 7.800 1.00 93.25 109 LEU A CA 1
ATOM 864 C C . LEU A 1 109 ? -0.962 -10.548 6.685 1.00 93.25 109 LEU A C 1
ATOM 866 O O . LEU A 1 109 ? -0.805 -11.083 5.589 1.00 93.25 109 LEU A O 1
ATOM 870 N N . SER A 1 110 ? -0.473 -9.339 6.953 1.00 97.06 110 SER A N 1
ATOM 871 C CA . SER A 1 110 ? 0.031 -8.422 5.929 1.00 97.06 110 SER A CA 1
ATOM 872 C C . SER A 1 110 ? 1.518 -8.081 6.091 1.00 97.06 110 SER A C 1
ATOM 874 O O . SER A 1 110 ? 2.246 -8.652 6.905 1.00 97.06 110 SER A O 1
ATOM 876 N N . HIS A 1 111 ? 2.001 -7.186 5.229 1.00 98.44 111 HIS A N 1
ATOM 877 C CA . HIS A 1 111 ? 3.335 -6.596 5.258 1.00 98.44 111 HIS A CA 1
ATOM 878 C C . HIS A 1 111 ? 3.323 -5.255 4.510 1.00 98.44 111 HIS A C 1
ATOM 880 O O . HIS A 1 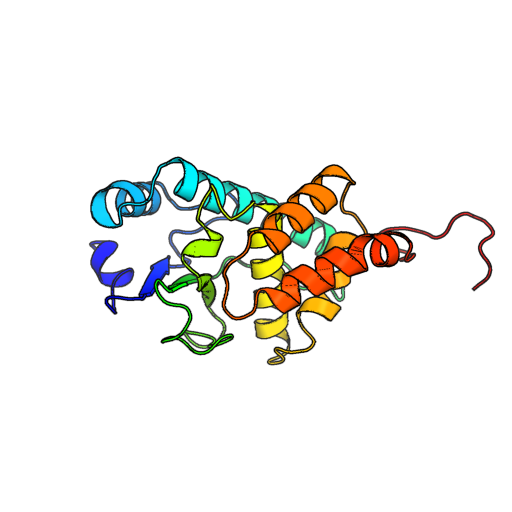111 ? 2.549 -5.066 3.570 1.00 98.44 111 HIS A O 1
ATOM 886 N N . SER A 1 112 ? 4.231 -4.340 4.861 1.00 98.31 112 SER A N 1
ATOM 887 C CA . SER A 1 112 ? 4.281 -2.996 4.264 1.00 98.31 112 SER A CA 1
ATOM 888 C C . SER A 1 112 ? 4.464 -2.998 2.744 1.00 98.31 112 SER A C 1
ATOM 890 O O . SER A 1 112 ? 3.910 -2.150 2.055 1.00 98.31 112 SER A O 1
ATOM 892 N N . GLU A 1 113 ? 5.190 -3.979 2.205 1.00 98.25 113 GLU A N 1
ATOM 893 C CA . GLU A 1 113 ? 5.341 -4.199 0.756 1.00 98.25 113 GLU A CA 1
ATOM 894 C C . GLU A 1 113 ? 4.009 -4.485 0.043 1.00 98.25 113 GLU A C 1
ATOM 896 O O . GLU A 1 113 ? 3.796 -3.979 -1.058 1.00 98.25 113 GLU A O 1
ATOM 901 N N . LEU A 1 114 ? 3.105 -5.260 0.659 1.00 97.56 114 LEU A N 1
ATOM 902 C CA . LEU A 1 114 ? 1.777 -5.523 0.098 1.00 97.56 114 LEU A CA 1
ATOM 903 C C . LEU A 1 114 ? 0.929 -4.254 0.138 1.00 97.56 114 LEU A C 1
ATOM 905 O O . LEU A 1 114 ? 0.412 -3.833 -0.892 1.00 97.56 114 LEU A O 1
ATOM 909 N N . VAL A 1 115 ? 0.850 -3.602 1.298 1.00 97.94 115 VAL A N 1
ATOM 910 C CA . VAL A 1 115 ? 0.066 -2.370 1.465 1.00 97.94 115 VAL A CA 1
ATOM 911 C C . VAL A 1 115 ? 0.557 -1.278 0.515 1.00 97.94 115 VAL A C 1
ATOM 913 O O . VAL A 1 115 ? -0.241 -0.709 -0.221 1.00 97.94 115 VAL A O 1
ATOM 916 N N . ALA A 1 116 ? 1.867 -1.022 0.455 1.00 97.75 116 ALA A N 1
ATOM 917 C CA . ALA A 1 116 ? 2.438 -0.026 -0.448 1.00 97.75 116 ALA A CA 1
ATOM 918 C C . ALA A 1 116 ? 2.140 -0.342 -1.922 1.00 97.75 116 ALA A C 1
ATOM 920 O O . ALA A 1 116 ? 1.801 0.566 -2.681 1.00 97.75 116 ALA A O 1
ATOM 921 N N . PHE A 1 117 ? 2.211 -1.615 -2.328 1.00 96.12 117 PHE A N 1
ATOM 922 C CA . PHE A 1 117 ? 1.822 -2.031 -3.675 1.00 96.12 117 PHE A CA 1
ATOM 923 C C . PHE A 1 117 ? 0.335 -1.766 -3.956 1.00 96.12 117 PHE A C 1
ATOM 925 O O . PHE A 1 117 ? -0.001 -1.256 -5.023 1.00 96.12 117 PHE A O 1
ATOM 932 N N . LEU A 1 118 ? -0.553 -2.029 -2.996 1.00 94.88 118 LEU A N 1
ATOM 933 C CA . LEU A 1 118 ? -1.984 -1.739 -3.125 1.00 94.88 118 LEU A CA 1
ATOM 934 C C . LEU A 1 118 ? -2.257 -0.237 -3.306 1.00 94.88 118 LEU A C 1
ATOM 936 O O . LEU A 1 118 ? -3.103 0.130 -4.121 1.00 94.88 118 LEU A O 1
ATOM 940 N N . LEU A 1 119 ? -1.501 0.641 -2.633 1.00 95.19 119 LEU A N 1
ATOM 941 C CA . LEU A 1 119 ? -1.599 2.095 -2.845 1.00 95.19 119 LEU A CA 1
ATOM 942 C C . LEU A 1 119 ? -1.183 2.492 -4.272 1.00 95.19 119 LEU A C 1
ATOM 944 O O . LEU A 1 119 ? -1.844 3.312 -4.911 1.00 95.19 119 LEU A O 1
ATOM 948 N N . VAL A 1 120 ? -0.131 1.866 -4.813 1.00 94.56 120 VAL A N 1
ATOM 949 C CA . VAL A 1 120 ? 0.303 2.070 -6.209 1.00 94.56 120 VAL A CA 1
ATOM 950 C C . VAL A 1 120 ? -0.762 1.608 -7.200 1.00 94.56 120 VAL A C 1
ATOM 952 O O . VAL A 1 120 ? -1.036 2.306 -8.178 1.00 94.56 120 VAL A O 1
ATOM 955 N N . VAL A 1 121 ? -1.382 0.451 -6.957 1.00 92.06 121 VAL A N 1
ATOM 956 C CA . VAL A 1 121 ? -2.513 -0.026 -7.765 1.00 92.06 121 VAL A CA 1
ATOM 957 C C . VAL A 1 121 ? -3.656 0.990 -7.703 1.00 92.06 121 VAL A C 1
ATOM 959 O O . VAL A 1 121 ? -4.166 1.391 -8.747 1.00 92.06 121 VAL A O 1
ATOM 962 N N . GLY A 1 122 ? -3.984 1.497 -6.511 1.00 90.50 122 GLY A N 1
ATOM 963 C CA . GLY A 1 122 ? -4.990 2.542 -6.318 1.00 90.50 122 GLY A CA 1
ATOM 964 C C . GLY A 1 122 ? -4.698 3.839 -7.084 1.00 90.50 122 GLY A C 1
ATOM 965 O O . GLY A 1 122 ? -5.618 4.453 -7.635 1.00 90.50 122 GLY A O 1
ATOM 966 N N . ASP A 1 123 ? -3.433 4.249 -7.193 1.00 90.81 123 ASP A N 1
ATOM 967 C CA . ASP A 1 123 ? -3.040 5.386 -8.033 1.00 90.81 123 ASP A CA 1
ATOM 968 C C . ASP A 1 123 ? -3.249 5.122 -9.521 1.00 90.81 123 ASP A C 1
ATOM 970 O O . ASP A 1 123 ? -3.759 5.997 -10.224 1.00 90.81 123 ASP A O 1
ATOM 974 N N . TRP A 1 124 ? -2.908 3.928 -10.009 1.00 90.06 124 TRP A N 1
ATOM 975 C CA . TRP A 1 124 ? -3.149 3.563 -11.404 1.00 90.06 124 TRP A CA 1
A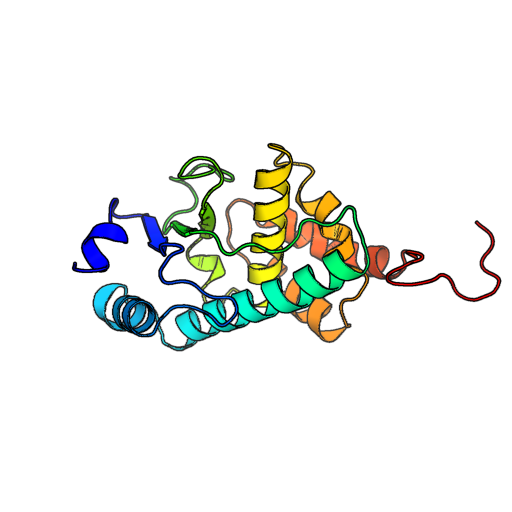TOM 976 C C . TRP A 1 124 ? -4.638 3.498 -11.732 1.00 90.06 124 TRP A C 1
ATOM 978 O O . TRP A 1 124 ? -5.049 4.029 -12.766 1.00 90.06 124 TRP A O 1
ATOM 988 N N . MET A 1 125 ? -5.451 2.940 -10.837 1.00 87.75 125 MET A N 1
ATOM 989 C CA . MET A 1 125 ? -6.909 2.955 -10.967 1.00 87.75 125 MET A CA 1
ATOM 990 C C . MET A 1 125 ? -7.450 4.386 -10.995 1.00 87.75 125 MET A C 1
ATOM 992 O O . MET A 1 125 ? -8.294 4.715 -11.821 1.00 87.75 125 MET A O 1
ATOM 996 N N . SER A 1 126 ? -6.945 5.267 -10.128 1.00 85.75 126 SER A N 1
ATOM 997 C CA . SER A 1 126 ? -7.363 6.675 -10.097 1.00 85.75 126 SER A CA 1
ATOM 998 C C . SER A 1 126 ? -6.933 7.441 -11.349 1.00 85.75 126 SER A C 1
ATOM 1000 O O . SER A 1 126 ? -7.653 8.317 -11.815 1.00 85.75 126 SER A O 1
ATOM 1002 N N . ALA A 1 127 ? -5.751 7.139 -11.889 1.00 85.81 127 ALA A N 1
ATOM 1003 C CA . ALA A 1 127 ? -5.203 7.830 -13.052 1.00 85.81 127 ALA A CA 1
ATOM 1004 C C . ALA A 1 127 ? -5.840 7.383 -14.375 1.00 85.81 127 ALA A C 1
ATOM 1006 O O . ALA A 1 127 ? -5.893 8.169 -15.317 1.00 85.81 127 ALA A O 1
ATOM 1007 N N . THR A 1 128 ? -6.281 6.127 -14.461 1.00 85.25 128 THR A N 1
ATOM 1008 C CA . THR A 1 128 ? -6.759 5.526 -15.718 1.00 85.25 128 THR A CA 1
ATOM 1009 C C . THR A 1 128 ? -8.257 5.255 -15.741 1.00 85.25 128 THR A C 1
ATOM 1011 O O . THR A 1 128 ? -8.808 5.081 -16.820 1.00 85.25 128 THR A O 1
ATOM 1014 N N . GLY A 1 129 ? -8.914 5.208 -14.579 1.00 82.06 129 GLY A N 1
ATOM 1015 C CA . GLY A 1 129 ? -10.288 4.719 -14.452 1.00 82.06 129 GLY A CA 1
ATOM 1016 C C . GLY A 1 129 ? -10.421 3.200 -14.614 1.00 82.06 129 GLY A C 1
ATOM 1017 O O . GLY A 1 129 ? -11.528 2.683 -14.513 1.00 82.06 129 GLY A O 1
ATOM 1018 N N . GLU A 1 130 ? -9.314 2.481 -14.837 1.00 80.31 130 GLU A N 1
ATOM 1019 C CA . GLU A 1 130 ? -9.302 1.050 -15.136 1.00 80.31 130 GLU A CA 1
ATOM 1020 C C . GLU A 1 130 ? -8.793 0.225 -13.954 1.00 80.31 130 GLU A C 1
ATOM 1022 O O . GLU A 1 130 ? -7.756 0.513 -13.353 1.00 80.31 130 GLU A O 1
ATOM 1027 N N . VAL A 1 131 ? -9.515 -0.851 -13.652 1.00 79.06 131 VAL A N 1
ATOM 1028 C CA . VAL A 1 131 ? -9.224 -1.740 -12.520 1.00 79.06 131 VAL A CA 1
ATOM 1029 C C . VAL A 1 131 ? -8.313 -2.891 -12.933 1.00 79.06 131 VAL A C 1
ATOM 1031 O O . VAL A 1 131 ? -7.294 -3.158 -12.300 1.00 79.06 131 VAL A O 1
ATOM 1034 N N . THR A 1 132 ? -8.664 -3.563 -14.027 1.00 77.69 132 THR A N 1
ATOM 1035 C CA . THR A 1 132 ? -8.067 -4.845 -14.431 1.00 77.69 132 THR A CA 1
ATOM 1036 C C . THR A 1 132 ? -6.598 -4.713 -14.827 1.00 77.69 132 THR A C 1
ATOM 1038 O O . THR A 1 132 ? -5.797 -5.605 -14.564 1.00 77.69 132 THR A O 1
ATOM 1041 N N . GLN A 1 133 ? -6.219 -3.581 -15.422 1.00 81.12 133 GLN A N 1
ATOM 1042 C CA . GLN A 1 133 ? -4.851 -3.332 -15.879 1.00 81.12 133 GLN A CA 1
ATOM 1043 C C . GLN A 1 133 ? -3.973 -2.625 -14.841 1.00 81.12 133 GLN A C 1
ATOM 1045 O O . GLN A 1 133 ? -2.767 -2.493 -15.060 1.00 81.12 133 GLN A O 1
ATOM 1050 N N . ALA A 1 134 ? -4.532 -2.152 -13.723 1.00 85.75 134 ALA A N 1
ATOM 1051 C CA . ALA A 1 134 ? -3.772 -1.382 -12.742 1.00 85.75 134 ALA A CA 1
ATOM 1052 C C . ALA A 1 134 ? -2.584 -2.167 -12.141 1.00 85.75 134 ALA A C 1
ATOM 1054 O O . ALA A 1 134 ? -1.480 -1.613 -12.122 1.00 85.75 134 ALA A O 1
ATOM 1055 N N . PRO A 1 135 ? -2.716 -3.460 -11.769 1.00 84.81 135 PRO A N 1
ATOM 1056 C CA . PRO A 1 135 ? -1.571 -4.261 -11.327 1.00 84.81 135 PRO A CA 1
ATOM 1057 C C . PRO A 1 135 ? -0.486 -4.420 -12.401 1.00 84.81 135 PRO A C 1
ATOM 1059 O O . PRO A 1 135 ? 0.702 -4.353 -12.093 1.00 84.81 135 PRO A O 1
ATOM 1062 N N . MET A 1 136 ? -0.871 -4.560 -13.677 1.00 82.56 136 MET A N 1
ATOM 1063 C CA . MET A 1 136 ? 0.088 -4.649 -14.787 1.00 82.56 136 MET A CA 1
ATOM 1064 C C . MET A 1 136 ? 0.852 -3.336 -14.978 1.00 82.56 136 MET A C 1
ATOM 1066 O O . MET A 1 136 ? 2.066 -3.342 -15.172 1.00 82.56 136 MET A O 1
ATOM 1070 N N . ARG A 1 137 ? 0.166 -2.192 -14.883 1.00 87.06 137 ARG A N 1
ATOM 1071 C CA . ARG A 1 137 ? 0.806 -0.867 -14.952 1.00 87.06 137 ARG A CA 1
ATOM 1072 C C . ARG A 1 137 ? 1.732 -0.617 -13.763 1.00 87.06 137 ARG A C 1
ATOM 1074 O O . ARG A 1 137 ? 2.749 0.059 -13.906 1.00 87.06 137 ARG A O 1
ATOM 1081 N N . ALA A 1 138 ? 1.434 -1.230 -12.620 1.00 89.69 138 ALA A N 1
ATOM 1082 C CA . ALA A 1 138 ? 2.288 -1.216 -11.444 1.00 89.69 138 ALA A CA 1
ATOM 1083 C C . ALA A 1 138 ? 3.536 -2.113 -11.568 1.00 89.69 138 ALA A C 1
ATOM 1085 O O . ALA A 1 138 ? 4.372 -2.069 -10.675 1.00 89.69 138 ALA A O 1
ATOM 1086 N N . ALA A 1 139 ? 3.735 -2.874 -12.655 1.00 87.19 139 ALA A N 1
ATOM 1087 C CA . ALA A 1 139 ? 4.865 -3.804 -12.792 1.00 87.19 139 ALA A CA 1
ATOM 1088 C C . ALA A 1 139 ? 6.246 -3.156 -12.567 1.00 87.19 139 ALA A C 1
ATOM 1090 O O . ALA A 1 139 ? 7.134 -3.783 -11.987 1.00 87.19 139 ALA A O 1
ATOM 1091 N N . ALA A 1 140 ? 6.425 -1.885 -12.954 1.00 89.50 140 ALA A N 1
ATOM 1092 C CA . ALA A 1 140 ? 7.684 -1.167 -12.732 1.00 89.50 140 ALA A CA 1
ATOM 1093 C C . ALA A 1 140 ? 8.039 -0.988 -11.241 1.00 89.50 140 ALA A C 1
ATOM 1095 O O . ALA A 1 140 ? 9.213 -0.803 -10.920 1.00 89.50 140 ALA A O 1
ATOM 1096 N N . TRP A 1 141 ? 7.063 -1.129 -10.334 1.00 93.06 141 TRP A N 1
ATOM 1097 C CA . TRP A 1 141 ? 7.268 -1.191 -8.883 1.00 93.06 141 TRP A CA 1
ATOM 1098 C C . TRP A 1 141 ? 8.271 -2.273 -8.474 1.00 93.06 141 TRP A C 1
ATOM 1100 O O . TRP A 1 141 ? 9.066 -2.067 -7.557 1.00 93.06 141 TRP A O 1
ATOM 1110 N N . TRP A 1 142 ? 8.258 -3.404 -9.183 1.00 92.62 142 TRP A N 1
ATOM 1111 C CA . TRP A 1 142 ? 9.046 -4.587 -8.847 1.00 92.62 142 TRP A CA 1
ATOM 1112 C C . TRP A 1 142 ? 10.407 -4.646 -9.543 1.00 92.62 142 TRP A C 1
ATOM 1114 O O . TRP A 1 142 ? 11.301 -5.328 -9.051 1.00 92.62 142 TRP A O 1
ATOM 1124 N N . LEU A 1 143 ? 10.608 -3.903 -10.638 1.00 86.19 143 LEU A N 1
ATOM 1125 C CA . LEU A 1 143 ? 11.870 -3.921 -11.397 1.00 86.19 143 LEU A CA 1
ATOM 1126 C C . LEU A 1 143 ? 13.068 -3.457 -10.558 1.00 86.19 143 LEU A C 1
ATOM 1128 O O . LEU A 1 143 ? 14.163 -3.994 -10.664 1.00 86.19 143 LEU A O 1
ATOM 1132 N N . ALA A 1 144 ? 12.865 -2.460 -9.696 1.00 78.25 144 ALA A N 1
ATOM 1133 C CA . ALA A 1 144 ? 13.911 -1.943 -8.814 1.00 78.25 144 ALA A CA 1
ATOM 1134 C C . ALA A 1 144 ? 13.846 -2.525 -7.388 1.00 78.25 144 ALA A C 1
ATOM 1136 O O . ALA A 1 144 ? 14.594 -2.084 -6.514 1.00 78.25 144 ALA A O 1
ATOM 1137 N N . ALA A 1 145 ? 12.942 -3.476 -7.124 1.00 88.62 145 ALA A N 1
ATOM 1138 C CA . ALA A 1 145 ? 12.776 -4.059 -5.800 1.00 88.62 145 ALA A CA 1
ATOM 1139 C C . ALA A 1 145 ? 13.850 -5.125 -5.521 1.00 88.62 145 ALA A C 1
ATOM 1141 O O . ALA A 1 145 ? 14.165 -5.974 -6.360 1.00 88.62 145 ALA A O 1
ATOM 1142 N N . GLY A 1 146 ? 14.410 -5.086 -4.309 1.00 90.00 146 GLY A N 1
ATOM 1143 C CA . GLY A 1 146 ? 15.363 -6.089 -3.836 1.00 90.00 146 GLY A CA 1
ATOM 1144 C C . GLY A 1 146 ? 14.709 -7.448 -3.566 1.00 90.00 146 GLY A C 1
ATOM 1145 O O . GLY A 1 146 ? 13.486 -7.565 -3.481 1.00 90.00 146 GLY A O 1
ATOM 1146 N N . GLU A 1 147 ? 15.534 -8.479 -3.383 1.00 92.62 147 GLU A N 1
ATOM 1147 C CA . GLU A 1 147 ? 15.073 -9.851 -3.115 1.00 92.62 147 GLU A CA 1
ATOM 1148 C C . GLU A 1 147 ? 14.210 -9.944 -1.859 1.00 92.62 147 GLU A C 1
ATOM 1150 O O . GLU A 1 147 ? 13.120 -10.507 -1.908 1.00 92.62 147 GLU A O 1
ATOM 1155 N N . THR A 1 148 ? 14.648 -9.319 -0.763 1.00 95.69 148 THR A N 1
ATOM 1156 C CA . THR A 1 148 ? 13.903 -9.291 0.502 1.00 95.69 148 THR A CA 1
ATOM 1157 C C . THR A 1 148 ? 12.530 -8.644 0.342 1.00 95.69 148 THR A C 1
ATOM 1159 O O . THR A 1 148 ? 11.546 -9.192 0.819 1.00 95.69 148 THR A O 1
ATOM 1162 N N . ALA A 1 149 ? 12.439 -7.523 -0.381 1.00 96.25 149 ALA A N 1
ATOM 1163 C CA . ALA A 1 149 ? 11.170 -6.842 -0.644 1.00 96.25 149 ALA A CA 1
ATOM 1164 C C . ALA A 1 149 ? 10.188 -7.750 -1.400 1.00 96.25 149 ALA A C 1
ATOM 1166 O O . ALA A 1 149 ? 9.021 -7.868 -1.031 1.00 96.25 149 ALA A O 1
ATOM 1167 N N . CYS A 1 150 ? 10.687 -8.438 -2.428 1.00 96.56 150 CYS A N 1
ATOM 1168 C CA . CYS A 1 150 ? 9.902 -9.372 -3.229 1.00 96.56 150 CYS A CA 1
ATOM 1169 C C . CYS A 1 150 ? 9.435 -10.581 -2.409 1.00 96.56 150 CYS A C 1
ATOM 1171 O O . CYS A 1 150 ? 8.273 -10.967 -2.501 1.00 96.56 150 CYS A O 1
ATOM 1173 N N . ALA A 1 151 ? 10.313 -11.149 -1.579 1.00 97.25 151 ALA A N 1
ATOM 1174 C CA . ALA A 1 151 ? 9.973 -12.262 -0.697 1.00 97.25 151 ALA A CA 1
ATOM 1175 C C . ALA A 1 151 ? 8.926 -11.856 0.355 1.00 97.25 151 ALA A C 1
ATOM 1177 O O . ALA A 1 151 ? 7.950 -12.577 0.555 1.00 97.25 151 ALA A O 1
ATOM 1178 N N . SER A 1 152 ? 9.080 -10.681 0.976 1.00 97.88 152 SER A N 1
ATOM 1179 C CA . SER A 1 152 ? 8.106 -10.154 1.936 1.00 97.88 152 SER A CA 1
ATOM 1180 C C . SER A 1 152 ? 6.743 -9.890 1.298 1.00 97.88 152 SER A C 1
ATOM 1182 O O . SER A 1 152 ? 5.720 -10.218 1.897 1.00 97.88 152 SER A O 1
ATOM 1184 N N . PHE A 1 153 ? 6.714 -9.332 0.081 1.00 97.75 153 PHE A N 1
ATOM 1185 C CA . PHE A 1 153 ? 5.474 -9.179 -0.679 1.00 97.75 153 PHE A CA 1
ATOM 1186 C C . PHE A 1 153 ? 4.820 -10.531 -0.957 1.00 97.75 153 PHE A C 1
ATOM 1188 O O . PHE A 1 153 ? 3.650 -10.704 -0.638 1.00 97.75 153 PHE A O 1
ATOM 1195 N N . ALA A 1 154 ? 5.567 -11.490 -1.513 1.00 97.69 154 ALA A N 1
ATOM 1196 C CA . ALA A 1 154 ? 5.030 -12.798 -1.871 1.00 97.69 154 ALA A CA 1
ATOM 1197 C C . ALA A 1 154 ? 4.457 -13.531 -0.650 1.00 97.69 154 ALA A C 1
ATOM 1199 O O . ALA A 1 154 ? 3.348 -14.054 -0.707 1.00 97.69 154 ALA A O 1
ATOM 1200 N N . ALA A 1 155 ? 5.163 -13.489 0.484 1.00 98.00 155 ALA A N 1
ATOM 1201 C CA . ALA A 1 155 ? 4.689 -14.083 1.728 1.00 98.00 155 ALA A CA 1
ATOM 1202 C C . ALA A 1 155 ? 3.397 -13.422 2.244 1.00 98.00 155 ALA A C 1
ATOM 1204 O O . ALA A 1 155 ? 2.518 -14.117 2.747 1.00 98.00 155 ALA A O 1
ATOM 1205 N N . ALA A 1 156 ? 3.273 -12.096 2.138 1.00 97.69 156 ALA A N 1
ATOM 1206 C CA . ALA A 1 156 ? 2.056 -11.383 2.531 1.00 97.69 156 ALA A CA 1
ATOM 1207 C C . ALA A 1 156 ? 0.895 -11.616 1.551 1.00 97.69 156 ALA A C 1
ATOM 1209 O O . ALA A 1 156 ? -0.239 -11.796 1.980 1.00 97.69 156 ALA A O 1
ATOM 1210 N N . ALA A 1 157 ? 1.168 -11.661 0.244 1.00 96.94 157 ALA A N 1
ATOM 1211 C CA . ALA A 1 157 ? 0.172 -11.978 -0.777 1.00 96.94 157 ALA A CA 1
ATOM 1212 C C . ALA A 1 157 ? -0.418 -13.383 -0.572 1.00 96.94 157 ALA A C 1
ATOM 1214 O O . ALA A 1 157 ? -1.627 -13.566 -0.701 1.00 96.94 157 ALA A O 1
ATOM 1215 N N . GLU A 1 158 ? 0.414 -14.354 -0.187 1.00 97.25 158 GLU A N 1
ATOM 1216 C CA . GLU A 1 158 ? -0.031 -15.713 0.129 1.00 97.25 158 GLU A CA 1
ATOM 1217 C C . GLU A 1 158 ? -0.980 -15.739 1.336 1.00 97.25 158 GLU A C 1
ATOM 1219 O O . GLU A 1 158 ? -2.072 -16.302 1.253 1.00 97.25 158 GLU A O 1
ATOM 1224 N N . ARG A 1 159 ? -0.613 -15.057 2.432 1.00 96.50 159 ARG A N 1
ATOM 1225 C CA . ARG A 1 159 ? -1.433 -14.973 3.656 1.00 96.50 159 ARG A CA 1
ATOM 1226 C C . ARG A 1 159 ? -2.691 -14.117 3.511 1.00 96.50 159 ARG A C 1
ATOM 1228 O O . ARG A 1 159 ? -3.591 -14.228 4.339 1.00 96.50 159 ARG A O 1
ATOM 1235 N N . SER A 1 160 ? -2.751 -13.252 2.499 1.00 93.38 160 SER A N 1
ATOM 1236 C CA . SER A 1 160 ? -3.841 -12.295 2.331 1.00 93.38 160 SER A CA 1
ATOM 1237 C C . SER A 1 160 ? -5.196 -12.995 2.214 1.00 93.38 160 SER A C 1
ATOM 1239 O O . SER A 1 160 ? -5.379 -13.901 1.400 1.00 93.38 160 SER A O 1
ATOM 1241 N N . VAL A 1 161 ? -6.162 -12.528 3.005 1.00 92.56 161 VAL A N 1
ATOM 1242 C CA . VAL A 1 161 ? -7.559 -12.995 3.000 1.00 92.56 161 VAL A CA 1
ATOM 1243 C C . VAL A 1 161 ? -8.501 -12.003 2.311 1.00 92.56 161 VAL A C 1
ATOM 1245 O O . VAL A 1 161 ? -9.718 -12.081 2.471 1.00 92.56 161 VAL A O 1
ATOM 1248 N N . ARG A 1 162 ? -7.952 -11.045 1.551 1.00 90.31 162 ARG A N 1
ATOM 1249 C CA . ARG A 1 162 ? -8.750 -10.085 0.782 1.00 90.31 162 ARG A CA 1
ATOM 1250 C C . ARG A 1 162 ? -9.686 -10.812 -0.196 1.00 90.31 162 ARG A C 1
ATOM 1252 O O . ARG A 1 162 ? -9.284 -11.830 -0.765 1.00 90.31 162 ARG A O 1
ATOM 1259 N N . PRO A 1 163 ? -10.854 -10.231 -0.520 1.00 86.75 163 PRO A N 1
ATOM 1260 C CA . PRO A 1 163 ? -11.740 -10.764 -1.559 1.00 86.75 163 PRO A CA 1
ATOM 1261 C C . PRO A 1 163 ? -11.063 -10.943 -2.926 1.00 86.75 163 PRO A C 1
ATOM 1263 O O . PRO A 1 163 ? -11.427 -11.833 -3.685 1.00 86.75 163 PRO A O 1
ATOM 1266 N N . ASP A 1 164 ? -10.076 -10.100 -3.240 1.00 85.25 164 ASP A N 1
ATOM 1267 C CA . ASP A 1 164 ? -9.322 -10.095 -4.495 1.00 85.25 164 ASP A CA 1
ATOM 1268 C C . ASP A 1 164 ? -7.856 -10.540 -4.328 1.00 85.25 164 ASP A C 1
ATOM 1270 O O . ASP A 1 164 ? -6.995 -10.180 -5.134 1.00 85.25 164 ASP A O 1
ATOM 1274 N N . ALA A 1 165 ? -7.553 -11.332 -3.289 1.00 90.06 165 ALA A N 1
ATOM 1275 C CA . ALA A 1 165 ? -6.190 -11.777 -2.982 1.00 90.06 165 ALA A CA 1
ATOM 1276 C C . ALA A 1 165 ? -5.503 -12.511 -4.152 1.00 90.06 165 ALA A C 1
ATOM 1278 O O . ALA A 1 165 ? -4.281 -12.437 -4.289 1.00 90.06 165 ALA A O 1
ATOM 1279 N N . GLU A 1 166 ? -6.269 -13.164 -5.033 1.00 89.62 166 GLU A N 1
ATOM 1280 C CA . GLU A 1 166 ? -5.745 -13.833 -6.232 1.00 89.62 166 GLU A CA 1
ATOM 1281 C C . GLU A 1 166 ? -4.922 -12.897 -7.124 1.00 89.62 166 GLU A C 1
ATOM 1283 O O . GLU A 1 166 ? -3.896 -13.314 -7.659 1.00 89.62 166 GLU A O 1
ATOM 1288 N N . ALA A 1 167 ? -5.295 -11.617 -7.231 1.00 87.81 167 ALA A N 1
ATOM 1289 C CA . ALA A 1 167 ? -4.533 -10.651 -8.019 1.00 87.81 167 ALA A CA 1
ATOM 1290 C C . ALA A 1 167 ? -3.130 -10.419 -7.432 1.00 87.81 167 ALA A C 1
ATOM 1292 O O . ALA A 1 167 ? -2.142 -10.386 -8.166 1.00 87.81 167 ALA A O 1
ATOM 1293 N N . ALA A 1 168 ? -3.021 -10.294 -6.105 1.00 91.31 168 ALA A N 1
ATOM 1294 C CA . ALA A 1 168 ? -1.733 -10.133 -5.433 1.00 91.31 168 ALA A CA 1
ATOM 1295 C C . ALA A 1 168 ? -0.881 -11.410 -5.528 1.00 91.31 168 ALA A C 1
ATOM 1297 O O . ALA A 1 168 ? 0.324 -11.321 -5.770 1.00 91.31 168 ALA A O 1
ATOM 1298 N N . ARG A 1 169 ? -1.501 -12.591 -5.405 1.00 95.31 169 ARG A N 1
ATOM 1299 C CA . ARG A 1 169 ? -0.822 -13.889 -5.560 1.00 95.31 169 ARG A CA 1
ATOM 1300 C C . ARG A 1 169 ? -0.293 -14.095 -6.979 1.00 95.31 169 ARG A C 1
ATOM 1302 O O . ARG A 1 169 ? 0.863 -14.471 -7.138 1.00 95.31 169 ARG A O 1
ATOM 1309 N N . ALA A 1 170 ? -1.070 -13.746 -8.003 1.00 93.25 170 ALA A N 1
ATOM 1310 C CA . ALA A 1 170 ? -0.622 -13.808 -9.395 1.00 93.25 170 ALA A CA 1
ATOM 1311 C C . ALA A 1 170 ? 0.576 -12.876 -9.660 1.00 93.25 170 ALA A C 1
ATOM 1313 O O . ALA A 1 170 ? 1.524 -13.244 -10.354 1.00 93.25 170 ALA A O 1
ATOM 1314 N N . VAL A 1 171 ? 0.582 -11.675 -9.067 1.00 93.00 171 VAL A N 1
ATOM 1315 C CA . VAL A 1 171 ? 1.750 -10.780 -9.131 1.00 93.00 171 VAL A CA 1
ATOM 1316 C C . VAL A 1 171 ? 2.955 -11.408 -8.431 1.00 93.00 171 VAL A C 1
ATOM 1318 O O . VAL A 1 171 ? 4.053 -11.356 -8.983 1.00 93.00 171 VAL A O 1
ATOM 1321 N N . ALA A 1 172 ? 2.764 -12.018 -7.256 1.00 95.25 172 ALA A N 1
ATOM 1322 C CA . ALA A 1 172 ? 3.828 -12.687 -6.509 1.00 95.25 172 ALA A CA 1
ATOM 1323 C C . ALA A 1 172 ? 4.457 -13.838 -7.310 1.00 95.25 172 ALA A C 1
ATOM 1325 O O . ALA A 1 172 ? 5.683 -13.920 -7.400 1.00 95.25 172 ALA A O 1
ATOM 1326 N N . GLU A 1 173 ? 3.632 -14.665 -7.955 1.00 95.50 173 GLU A N 1
ATOM 1327 C CA . GLU A 1 173 ? 4.072 -15.739 -8.851 1.00 95.50 173 GLU A CA 1
ATOM 1328 C C . GLU A 1 173 ? 4.853 -15.197 -10.058 1.00 95.50 173 GLU A C 1
ATOM 1330 O O . GLU A 1 173 ? 5.846 -15.787 -10.487 1.00 95.50 173 GLU A O 1
ATOM 1335 N N . ALA A 1 174 ? 4.464 -14.029 -10.575 1.00 93.31 174 ALA A N 1
ATOM 1336 C CA . ALA A 1 174 ? 5.137 -13.387 -11.697 1.00 93.31 174 ALA A CA 1
ATOM 1337 C C . ALA A 1 174 ? 6.460 -12.689 -11.321 1.00 93.31 174 ALA A C 1
ATOM 1339 O O . ALA A 1 174 ? 7.255 -12.391 -12.220 1.00 93.31 174 ALA A O 1
ATOM 1340 N N . LEU A 1 175 ? 6.745 -12.428 -10.035 1.00 93.56 175 LEU A N 1
ATOM 1341 C CA . LEU A 1 175 ? 7.939 -11.679 -9.605 1.00 93.56 175 LEU A CA 1
ATOM 1342 C C . LEU A 1 175 ? 9.267 -12.233 -10.149 1.00 93.56 175 LEU A C 1
ATOM 1344 O O . LEU A 1 175 ? 10.073 -11.428 -10.627 1.00 93.56 175 LEU A O 1
ATOM 1348 N N . PRO A 1 176 ? 9.535 -13.557 -10.146 1.00 91.06 176 PRO A N 1
ATOM 1349 C CA . PRO A 1 176 ? 10.774 -14.099 -10.701 1.00 91.06 176 PRO A CA 1
ATOM 1350 C C . PRO A 1 176 ? 10.959 -13.783 -12.188 1.00 91.06 176 PRO A C 1
ATOM 1352 O O . PRO A 1 176 ? 12.092 -13.648 -12.649 1.00 91.06 176 PRO A O 1
ATOM 1355 N N . TRP A 1 177 ? 9.865 -13.663 -12.946 1.00 89.25 177 TRP A N 1
ATOM 1356 C CA . TRP A 1 177 ? 9.908 -13.267 -14.351 1.00 89.25 177 TRP A CA 1
ATOM 1357 C C . TRP A 1 177 ? 10.011 -11.747 -14.510 1.0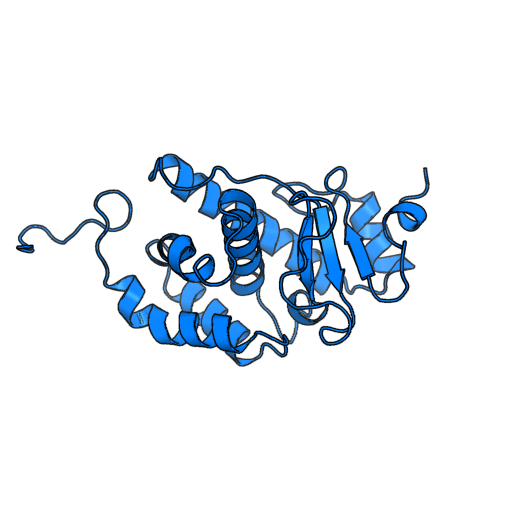0 89.25 177 TRP A C 1
ATOM 1359 O O . TRP A 1 177 ? 10.892 -11.284 -15.233 1.00 89.25 177 TRP A O 1
ATOM 1369 N N . LEU A 1 178 ? 9.191 -10.973 -13.789 1.00 87.62 178 LEU A N 1
ATOM 1370 C CA . LEU A 1 178 ? 9.200 -9.506 -13.833 1.00 87.62 178 LEU A CA 1
ATOM 1371 C C . LEU A 1 178 ? 10.590 -8.938 -13.535 1.00 87.62 178 LEU A C 1
ATOM 1373 O O . LEU A 1 178 ? 11.054 -8.044 -14.232 1.00 87.62 178 LEU A O 1
ATOM 1377 N N . ARG A 1 179 ? 11.300 -9.508 -12.558 1.00 86.44 179 ARG A N 1
ATOM 1378 C CA . ARG A 1 179 ? 12.652 -9.075 -12.171 1.00 86.44 179 ARG A CA 1
ATOM 1379 C C . ARG A 1 179 ? 13.741 -9.404 -13.189 1.00 86.44 179 ARG A C 1
ATOM 1381 O O . ARG A 1 179 ? 14.870 -8.954 -13.026 1.00 86.44 179 ARG A O 1
ATOM 1388 N N . ARG A 1 180 ? 13.443 -10.191 -14.224 1.00 86.12 180 ARG A N 1
ATOM 1389 C CA . ARG A 1 180 ? 14.357 -10.418 -15.355 1.00 86.12 180 ARG A CA 1
ATOM 1390 C C . ARG A 1 180 ? 14.112 -9.447 -16.504 1.00 86.12 180 ARG A C 1
ATOM 1392 O O . ARG A 1 180 ? 14.900 -9.428 -17.443 1.00 86.12 180 ARG A O 1
ATOM 1399 N N . LEU A 1 181 ? 13.042 -8.654 -16.450 1.00 84.94 181 LEU A N 1
ATOM 1400 C CA . LEU A 1 181 ? 12.768 -7.660 -17.475 1.00 84.94 181 LEU A CA 1
ATOM 1401 C C . LEU A 1 181 ? 13.767 -6.510 -17.383 1.00 84.94 181 LEU A C 1
ATOM 1403 O O . LEU A 1 181 ? 14.123 -6.040 -16.303 1.00 84.94 181 LEU A O 1
ATOM 1407 N N . HIS A 1 182 ? 14.181 -6.024 -18.546 1.00 81.81 182 HIS A N 1
ATOM 1408 C CA . HIS A 1 182 ? 15.069 -4.881 -18.644 1.00 81.81 182 HIS A CA 1
ATOM 1409 C C . HIS A 1 182 ? 14.283 -3.620 -18.979 1.00 81.81 182 HIS A C 1
ATOM 1411 O O . HIS A 1 182 ? 13.438 -3.594 -19.871 1.00 81.81 182 HIS A O 1
ATOM 1417 N N . HIS A 1 183 ? 14.605 -2.540 -18.280 1.00 81.50 183 HIS A N 1
ATOM 1418 C CA . HIS A 1 183 ? 14.087 -1.212 -18.548 1.00 81.50 183 HIS A CA 1
ATOM 1419 C C . HIS A 1 183 ? 15.247 -0.224 -18.568 1.00 81.50 183 HIS A C 1
ATOM 1421 O O . HIS A 1 183 ? 15.950 -0.074 -17.568 1.00 81.50 183 HIS A O 1
ATOM 1427 N N . ARG A 1 184 ? 15.412 0.501 -19.683 1.00 79.31 184 ARG A N 1
ATOM 1428 C CA . ARG A 1 184 ? 16.544 1.416 -19.932 1.00 79.31 184 ARG A CA 1
ATOM 1429 C C . ARG A 1 184 ? 16.842 2.350 -18.755 1.00 79.31 184 ARG A C 1
ATOM 1431 O O . ARG A 1 184 ? 18.003 2.598 -18.461 1.00 79.31 184 ARG A O 1
ATOM 1438 N N . GLY A 1 185 ? 15.806 2.856 -18.087 1.00 75.25 185 GLY A N 1
ATOM 1439 C CA . GLY A 1 185 ? 15.951 3.790 -16.971 1.00 75.25 185 GLY A CA 1
ATOM 1440 C C . GLY A 1 185 ? 15.998 3.157 -15.581 1.00 75.25 185 GLY A C 1
ATOM 1441 O O . GLY A 1 185 ? 16.434 3.836 -14.659 1.00 75.25 185 GLY A O 1
ATOM 1442 N N . LEU A 1 186 ? 15.562 1.902 -15.398 1.00 77.69 186 LEU A N 1
ATOM 1443 C CA . LEU A 1 186 ? 15.380 1.276 -14.072 1.00 77.69 186 LEU A CA 1
ATOM 1444 C C . LEU A 1 186 ? 16.302 0.080 -13.845 1.00 77.69 186 LEU A C 1
ATOM 1446 O O . LEU A 1 186 ? 16.975 0.020 -12.820 1.00 77.69 186 LEU A O 1
ATOM 1450 N N . GLN A 1 187 ? 16.350 -0.812 -14.829 1.00 80.00 187 GLN A N 1
ATOM 1451 C CA . GLN A 1 187 ? 17.125 -2.044 -14.838 1.00 80.00 187 GLN A CA 1
ATOM 1452 C C . GLN A 1 187 ? 17.701 -2.228 -16.251 1.00 80.00 187 GLN A C 1
ATOM 1454 O O . GLN A 1 187 ? 17.108 -2.937 -17.068 1.00 80.00 187 GLN A O 1
ATOM 1459 N N . PRO A 1 188 ? 18.791 -1.519 -16.600 1.00 76.12 188 PRO A N 1
ATOM 1460 C CA . PRO A 1 188 ? 19.367 -1.583 -17.939 1.00 76.12 188 PRO A CA 1
ATOM 1461 C C . PRO A 1 188 ? 19.725 -3.021 -18.325 1.00 76.12 188 PRO A C 1
ATOM 1463 O O . PRO A 1 188 ? 20.085 -3.829 -17.467 1.00 76.12 188 PRO A O 1
ATOM 1466 N N . ALA A 1 189 ? 19.625 -3.339 -19.615 1.00 75.25 189 ALA A N 1
ATOM 1467 C CA . ALA A 1 189 ? 20.107 -4.620 -20.110 1.00 75.25 189 ALA A CA 1
ATOM 1468 C C . ALA A 1 189 ? 21.636 -4.713 -19.925 1.00 75.25 189 ALA A C 1
ATOM 1470 O O . ALA A 1 189 ? 22.317 -3.685 -20.036 1.00 75.25 189 ALA A O 1
ATOM 1471 N N . PRO A 1 190 ? 22.188 -5.909 -19.655 1.00 75.94 190 PRO A N 1
ATOM 1472 C CA . PRO A 1 190 ? 23.629 -6.119 -19.658 1.00 75.94 190 PRO A CA 1
ATOM 1473 C C . PRO A 1 190 ? 24.223 -5.653 -20.990 1.00 75.94 190 PRO A C 1
ATOM 1475 O O . PRO A 1 190 ? 23.602 -5.816 -22.045 1.00 75.94 190 PRO A O 1
ATOM 1478 N N . ALA A 1 191 ? 25.425 -5.079 -20.957 1.00 67.81 191 ALA A N 1
ATOM 1479 C CA . ALA A 1 191 ? 26.119 -4.687 -22.178 1.00 67.81 191 ALA A CA 1
ATOM 1480 C C . ALA A 1 191 ? 26.259 -5.910 -23.108 1.00 67.81 191 ALA A C 1
ATOM 1482 O O . ALA A 1 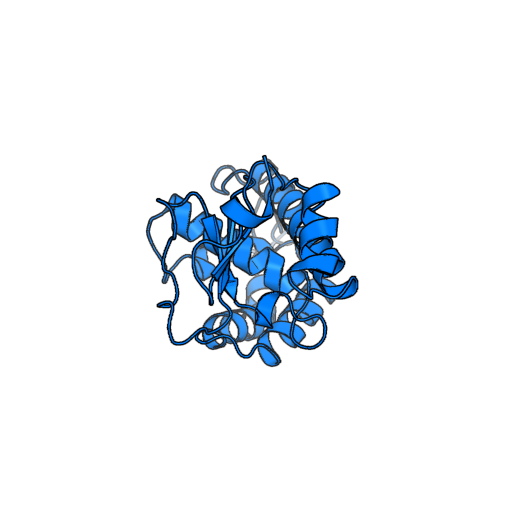191 ? 26.869 -6.906 -22.728 1.00 67.81 191 ALA A O 1
ATOM 1483 N N . GLY A 1 192 ? 25.663 -5.839 -24.304 1.00 65.06 192 GLY A N 1
ATOM 1484 C CA . GLY A 1 192 ? 25.692 -6.917 -25.302 1.00 65.06 192 GLY A CA 1
ATOM 1485 C C . GLY A 1 192 ? 24.420 -7.768 -25.424 1.00 65.06 192 GLY A C 1
ATOM 1486 O O . GLY A 1 192 ? 24.392 -8.659 -26.268 1.00 65.06 192 GLY A O 1
ATOM 1487 N N . ALA A 1 193 ? 23.361 -7.505 -24.652 1.00 60.34 193 ALA A N 1
ATOM 1488 C CA . ALA A 1 193 ? 22.059 -8.131 -24.892 1.00 60.34 193 ALA A CA 1
ATOM 1489 C C . ALA A 1 193 ? 21.420 -7.557 -26.176 1.00 60.34 193 ALA A C 1
ATOM 1491 O O . ALA A 1 193 ? 21.089 -6.371 -26.233 1.00 60.34 193 ALA A O 1
ATOM 1492 N N . VAL A 1 194 ? 21.295 -8.387 -27.215 1.00 54.88 194 VAL A N 1
ATOM 1493 C CA . VAL A 1 194 ? 20.592 -8.053 -28.466 1.00 54.88 194 VAL A CA 1
ATOM 1494 C C . VAL A 1 194 ? 19.086 -8.248 -28.255 1.00 54.88 194 VAL A C 1
ATOM 1496 O O . VAL A 1 194 ? 18.689 -9.180 -27.560 1.00 54.88 194 VAL A O 1
ATOM 1499 N N . HIS A 1 195 ? 18.304 -7.316 -28.807 1.00 48.66 195 HIS A N 1
ATOM 1500 C CA . HIS A 1 195 ? 16.859 -7.128 -28.629 1.00 48.66 195 HIS A CA 1
ATOM 1501 C C . HIS A 1 195 ? 15.988 -8.368 -28.837 1.00 48.66 195 HIS A C 1
ATOM 1503 O O . HIS A 1 195 ? 16.220 -9.089 -29.832 1.00 48.66 195 HIS A O 1
#

Sequence (195 aa):
MRIGRYCRGEPDFLLLPTEHLSPTGPAPDLAAFLERESGWSRARVDLLATSLDLYWRRAKALADRMPAWPRPRIRGIGVASDGITLRPYAQVLNTSTWTLYDCDLDPELSHSELVAFLLVVGDWMSATGEVTQAPMRAAAWWLAAGETACASFAAAAERSVRPDAEAARAVAEALPWLRRLHHRGLQPAPAGAVH

Foldseek 3Di:
DQPVVVQDPDPFKGKAALVQADLQFGNPSVLVCCVPPVVDDPQLRNLRRLLSVLLQVLLCVCCVLPVPRDHDDRAMEMEGADLVVDDPPPCPPLLRYQYHYPQCSPPVQHGSLQSSLSSQLSVQCSVPVDNPCSNVVSLLSLQQDDPVSLVRQCSNLVSDPHPPSVSSNVSSVCSVVSNPDADVRRRHDPPPDDD